Protein AF-A0A8C4Q8E8-F1 (afdb_monomer)

Structure (mmCIF, N/CA/C/O backbone):
data_AF-A0A8C4Q8E8-F1
#
_entry.id   AF-A0A8C4Q8E8-F1
#
loop_
_atom_site.group_PDB
_atom_site.id
_atom_site.type_symbol
_atom_site.label_atom_id
_atom_site.label_alt_id
_atom_site.label_comp_id
_atom_site.label_asym_id
_atom_site.label_entity_id
_atom_site.label_seq_id
_atom_site.pdbx_PDB_ins_code
_atom_site.Cartn_x
_atom_site.Cartn_y
_atom_site.Cartn_z
_atom_site.occupancy
_atom_site.B_iso_or_equiv
_atom_site.auth_seq_id
_atom_site.auth_comp_id
_atom_site.auth_asym_id
_atom_site.auth_atom_id
_atom_site.pdbx_PDB_model_num
ATOM 1 N N . MET A 1 1 ? 40.305 36.940 -28.924 1.00 42.75 1 MET A N 1
ATOM 2 C CA . MET A 1 1 ? 38.908 36.670 -29.300 1.00 42.75 1 MET A CA 1
ATOM 3 C C . MET A 1 1 ? 38.883 35.251 -29.856 1.00 42.75 1 MET A C 1
ATOM 5 O O . MET A 1 1 ? 39.493 35.044 -30.889 1.00 42.75 1 MET A O 1
ATOM 9 N N . ASP A 1 2 ? 38.397 34.207 -29.187 1.00 49.56 2 ASP A N 1
ATOM 10 C CA . ASP A 1 2 ? 37.546 34.158 -27.996 1.00 49.56 2 ASP A CA 1
ATOM 11 C C . ASP A 1 2 ? 37.651 32.786 -27.296 1.00 49.56 2 ASP A C 1
ATOM 13 O O . ASP A 1 2 ? 37.022 31.813 -27.705 1.00 49.56 2 ASP A O 1
ATOM 17 N N . GLU A 1 3 ? 38.363 32.732 -26.166 1.00 52.59 3 GLU A N 1
ATOM 18 C CA . GLU A 1 3 ? 38.284 31.634 -25.177 1.00 52.59 3 GLU A CA 1
ATOM 19 C C . GLU A 1 3 ? 36.846 31.476 -24.616 1.00 52.59 3 GLU A C 1
ATOM 21 O O . GLU A 1 3 ? 36.469 30.452 -24.047 1.00 52.59 3 GLU A O 1
ATOM 26 N N . ASN A 1 4 ? 36.003 32.498 -24.812 1.00 50.88 4 ASN A N 1
ATOM 27 C CA . ASN A 1 4 ? 34.584 32.491 -24.468 1.00 50.88 4 ASN A CA 1
ATOM 28 C C . ASN A 1 4 ? 33.728 31.635 -25.421 1.00 50.88 4 ASN A C 1
ATOM 30 O O . ASN A 1 4 ? 32.692 31.132 -24.991 1.00 50.88 4 ASN A O 1
ATOM 34 N N . THR A 1 5 ? 34.151 31.412 -26.671 1.00 53.72 5 THR A N 1
ATOM 35 C CA . THR A 1 5 ? 33.364 30.656 -27.667 1.00 53.72 5 THR A CA 1
ATOM 36 C C . THR A 1 5 ? 33.541 29.140 -27.506 1.00 53.72 5 THR A C 1
ATOM 38 O O . THR A 1 5 ? 32.582 28.390 -27.680 1.00 53.72 5 THR A O 1
ATOM 41 N N . GLU A 1 6 ? 34.717 28.675 -27.063 1.00 53.41 6 GLU A N 1
ATOM 42 C CA . GLU A 1 6 ? 34.939 27.269 -26.670 1.00 53.41 6 GLU A CA 1
ATOM 43 C C . GLU A 1 6 ? 34.183 26.898 -25.384 1.00 53.41 6 GLU A C 1
ATOM 45 O O . GLU A 1 6 ? 33.556 25.838 -25.316 1.00 53.41 6 GLU A O 1
ATOM 50 N N . LYS A 1 7 ? 34.157 27.793 -24.383 1.00 52.53 7 LYS A N 1
ATOM 51 C CA . LYS A 1 7 ? 33.376 27.585 -23.149 1.00 52.53 7 LYS A CA 1
ATOM 52 C C . LYS A 1 7 ? 31.865 27.549 -23.412 1.00 52.53 7 LYS A C 1
ATOM 54 O O . LYS A 1 7 ? 31.156 26.822 -22.717 1.00 52.53 7 LYS A O 1
ATOM 59 N N . ASP A 1 8 ? 31.370 28.285 -24.408 1.00 53.81 8 ASP A N 1
ATOM 60 C CA . ASP A 1 8 ? 29.963 28.245 -24.836 1.00 53.81 8 ASP A CA 1
ATOM 61 C C . ASP A 1 8 ? 29.620 26.934 -25.575 1.00 53.81 8 ASP A C 1
ATOM 63 O O . ASP A 1 8 ? 28.591 26.314 -25.299 1.00 53.81 8 ASP A O 1
ATOM 67 N N . GLY A 1 9 ? 30.523 26.435 -26.429 1.00 56.53 9 GLY A N 1
ATOM 68 C CA . GLY A 1 9 ? 30.387 25.136 -27.103 1.00 56.53 9 GLY A CA 1
ATOM 69 C C . GLY A 1 9 ? 30.434 23.931 -26.151 1.00 56.53 9 GLY A C 1
ATOM 70 O O . GLY A 1 9 ? 29.623 23.011 -26.268 1.00 56.53 9 GLY A O 1
ATOM 71 N N . GLN A 1 10 ? 31.318 23.952 -25.149 1.00 55.72 10 GLN A N 1
ATOM 72 C CA . GLN A 1 10 ? 31.429 22.885 -24.146 1.00 55.72 10 GLN A CA 1
ATOM 73 C C . GLN A 1 10 ? 30.253 22.884 -23.149 1.00 55.72 10 GLN A C 1
ATOM 75 O O . GLN A 1 10 ? 29.781 21.816 -22.751 1.00 55.72 10 GLN A O 1
ATOM 80 N N . LYS A 1 11 ? 29.716 24.064 -22.792 1.00 57.47 11 LYS A N 1
ATOM 81 C CA . LYS A 1 11 ? 28.469 24.184 -22.010 1.00 57.47 11 LYS A CA 1
ATOM 82 C C . LYS A 1 11 ? 27.260 23.641 -22.771 1.00 57.47 11 LYS A C 1
ATOM 84 O O . LYS A 1 11 ? 26.453 22.934 -22.171 1.00 57.47 11 LYS A O 1
ATOM 89 N N . LYS A 1 12 ? 27.165 23.909 -24.080 1.00 60.09 12 LYS A N 1
ATOM 90 C CA . LYS A 1 12 ? 26.127 23.340 -24.954 1.00 60.09 12 LYS A CA 1
ATOM 91 C C . LYS A 1 12 ? 26.208 21.813 -25.009 1.00 60.09 12 LYS A C 1
ATOM 93 O O . LYS A 1 12 ? 25.195 21.161 -24.801 1.00 60.09 12 LYS A O 1
ATOM 98 N N . GLY A 1 13 ? 27.404 21.237 -25.153 1.00 69.75 13 GLY A N 1
ATOM 99 C CA . GLY A 1 13 ? 27.588 19.778 -25.147 1.00 69.75 13 GLY A CA 1
ATOM 100 C C . GLY A 1 13 ? 27.181 19.092 -23.832 1.00 69.75 13 GLY A C 1
ATOM 101 O O . GLY A 1 13 ? 26.577 18.020 -23.851 1.00 69.75 13 GLY A O 1
ATOM 102 N N . CYS A 1 14 ? 27.455 19.719 -22.682 1.00 72.06 14 CYS A N 1
ATOM 103 C CA . CYS A 1 14 ? 27.073 19.183 -21.369 1.00 72.06 14 CYS A CA 1
ATOM 104 C C . CYS A 1 14 ? 25.560 19.306 -21.103 1.00 72.06 14 CYS A C 1
ATOM 106 O O . CYS A 1 14 ? 24.938 18.374 -20.591 1.00 72.06 14 CYS A O 1
ATOM 108 N N . ALA A 1 15 ? 24.949 20.426 -21.506 1.00 74.81 15 ALA A N 1
ATOM 109 C CA . ALA A 1 15 ? 23.506 20.634 -21.405 1.00 74.81 15 ALA A CA 1
ATOM 110 C C . ALA A 1 15 ? 22.717 19.677 -22.317 1.00 74.81 15 ALA A C 1
ATOM 112 O O . ALA A 1 15 ? 21.724 19.106 -21.877 1.00 74.81 15 ALA A O 1
ATOM 113 N N . GLU A 1 16 ? 23.192 19.430 -23.539 1.00 77.88 16 GLU A N 1
ATOM 114 C CA . GLU A 1 16 ? 22.590 18.474 -24.479 1.00 77.88 16 GLU A CA 1
ATOM 115 C C . GLU A 1 16 ? 22.627 17.039 -23.924 1.00 77.88 16 GLU A C 1
ATOM 117 O O . GLU A 1 16 ? 21.643 16.303 -23.996 1.00 77.88 16 GLU A O 1
ATOM 122 N N . CYS A 1 17 ? 23.747 16.655 -23.300 1.00 70.12 17 CYS A N 1
ATOM 123 C CA . CYS A 1 17 ? 23.899 15.364 -22.630 1.00 70.12 17 CYS A CA 1
ATOM 124 C C . CYS A 1 17 ? 22.945 15.238 -21.428 1.00 70.12 17 CYS A C 1
ATOM 126 O O . CYS A 1 17 ? 22.272 14.222 -21.268 1.00 70.12 17 CYS A O 1
ATOM 128 N N . CYS A 1 18 ? 22.814 16.301 -20.628 1.00 74.38 18 CYS A N 1
ATOM 129 C CA . CYS A 1 18 ? 21.888 16.354 -19.498 1.00 74.38 18 CYS A CA 1
ATOM 130 C C . CYS A 1 18 ? 20.421 16.246 -19.946 1.00 74.38 18 CYS A C 1
ATOM 132 O O . CYS A 1 18 ? 19.664 15.463 -19.379 1.00 74.38 18 CYS A O 1
ATOM 134 N N . ILE A 1 19 ? 20.026 16.959 -21.005 1.00 76.25 19 ILE A N 1
ATOM 135 C CA . ILE A 1 19 ? 18.667 16.908 -21.564 1.00 76.25 19 ILE A CA 1
ATOM 136 C C . ILE A 1 19 ? 18.373 15.529 -22.166 1.00 76.25 19 ILE A C 1
ATOM 138 O O . ILE A 1 19 ? 17.278 15.008 -21.966 1.00 76.25 19 ILE A O 1
ATOM 142 N N . ARG A 1 20 ? 19.347 14.887 -22.826 1.00 70.50 20 ARG A N 1
ATOM 143 C CA . ARG A 1 20 ? 19.214 13.497 -23.298 1.00 70.50 20 ARG A CA 1
ATOM 144 C C . ARG A 1 20 ? 19.064 12.501 -22.147 1.00 70.50 20 ARG A C 1
ATOM 146 O O . ARG A 1 20 ? 18.230 11.604 -22.237 1.00 70.50 20 ARG A O 1
ATOM 153 N N . CYS A 1 21 ? 19.808 12.680 -21.055 1.00 68.44 21 CYS A N 1
ATOM 154 C CA . CYS A 1 21 ? 19.682 11.856 -19.852 1.00 68.44 21 CYS A CA 1
ATOM 155 C C . CYS A 1 21 ? 18.340 12.070 -19.136 1.00 68.44 21 CYS A C 1
ATOM 157 O O . CYS A 1 21 ? 17.691 11.088 -18.785 1.00 68.44 21 CYS A O 1
ATOM 159 N N . LEU A 1 22 ? 17.884 13.319 -18.968 1.00 71.62 22 LEU A N 1
ATOM 160 C CA . LEU A 1 22 ? 16.566 13.625 -18.394 1.00 71.62 22 LEU A CA 1
ATOM 161 C C . LEU A 1 22 ? 15.432 13.087 -19.272 1.00 71.62 22 LEU A C 1
ATOM 163 O O . LEU A 1 22 ? 14.501 12.473 -18.763 1.00 71.62 22 LEU A O 1
ATOM 167 N N . SER A 1 23 ? 15.535 13.243 -20.593 1.00 68.12 23 SER A N 1
ATOM 168 C CA . SER A 1 23 ? 14.550 12.708 -21.538 1.00 68.12 23 SER A CA 1
ATOM 169 C C . SER A 1 23 ? 14.535 11.175 -21.587 1.00 68.12 23 SER A C 1
ATOM 171 O O . SER A 1 23 ? 13.585 10.599 -22.114 1.00 68.12 23 SER A O 1
ATOM 173 N N . GLY A 1 24 ? 15.570 10.513 -21.058 1.00 68.25 24 GLY A N 1
ATOM 174 C CA . GLY A 1 24 ? 15.655 9.061 -20.937 1.00 68.25 24 GLY A CA 1
ATOM 175 C C . GLY A 1 24 ? 15.013 8.489 -19.673 1.00 68.25 24 GLY A C 1
ATOM 176 O O . GLY A 1 24 ? 14.808 7.276 -19.608 1.00 68.25 24 GLY A O 1
ATOM 177 N N . VAL A 1 25 ? 14.670 9.323 -18.685 1.00 76.69 25 VAL A N 1
ATOM 178 C CA . VAL A 1 25 ? 14.043 8.866 -17.437 1.00 76.69 25 VAL A CA 1
ATOM 179 C C . VAL A 1 25 ? 12.586 8.453 -17.702 1.00 76.69 25 VAL A C 1
ATOM 181 O O . VAL A 1 25 ? 11.807 9.252 -18.227 1.00 76.69 25 VAL A O 1
ATOM 184 N N . PRO A 1 26 ? 12.157 7.239 -17.306 1.00 83.00 26 PRO A N 1
ATOM 185 C CA . PRO A 1 26 ? 10.772 6.799 -17.409 1.00 83.00 26 PRO A CA 1
ATOM 186 C C . PRO A 1 26 ? 9.939 7.464 -16.303 1.00 83.00 26 PRO A C 1
ATOM 188 O O . PRO A 1 26 ? 9.614 6.849 -15.286 1.00 83.00 26 PRO A O 1
ATOM 191 N N . TYR A 1 27 ? 9.584 8.740 -16.487 1.00 83.50 27 TYR A N 1
ATOM 192 C CA . TYR A 1 27 ? 8.814 9.517 -15.505 1.00 83.50 27 TYR A CA 1
ATOM 193 C C . TYR A 1 27 ? 7.508 8.826 -15.082 1.00 83.50 27 TYR A C 1
ATOM 195 O O . TYR A 1 27 ? 7.113 8.921 -13.922 1.00 83.50 27 TYR A O 1
ATOM 203 N N . ALA A 1 28 ? 6.876 8.076 -15.992 1.00 86.62 28 ALA A N 1
ATOM 204 C CA . ALA A 1 28 ? 5.699 7.267 -15.689 1.00 86.62 28 ALA A CA 1
ATOM 205 C C . ALA A 1 28 ? 6.000 6.152 -14.669 1.00 86.62 28 ALA A C 1
ATOM 207 O O . ALA A 1 28 ? 5.300 6.043 -13.665 1.00 86.62 28 ALA A O 1
ATOM 208 N N . SER A 1 29 ? 7.062 5.366 -14.879 1.00 86.69 29 SER A N 1
ATOM 209 C CA . SER A 1 29 ? 7.475 4.303 -13.949 1.00 86.69 29 SER A CA 1
ATOM 210 C C . SER A 1 29 ? 7.959 4.869 -12.614 1.00 86.69 29 SER A C 1
ATOM 212 O O . SER A 1 29 ? 7.710 4.274 -11.567 1.00 86.69 29 SER A O 1
ATOM 214 N N . LEU A 1 30 ? 8.600 6.042 -12.630 1.00 87.44 30 LEU A N 1
ATOM 215 C CA . LEU A 1 30 ? 8.997 6.760 -11.418 1.00 87.44 30 LEU A CA 1
ATOM 216 C C . LEU A 1 30 ? 7.773 7.143 -10.581 1.00 87.44 30 LEU A C 1
ATOM 218 O O . LEU A 1 30 ? 7.699 6.802 -9.402 1.00 87.44 30 LEU A O 1
ATOM 222 N N . LEU A 1 31 ? 6.794 7.814 -11.196 1.00 91.25 31 LEU A N 1
ATOM 223 C CA . LEU A 1 31 ? 5.569 8.226 -10.514 1.00 91.25 31 LEU A CA 1
ATOM 224 C C . LEU A 1 31 ? 4.773 7.015 -10.013 1.00 91.25 31 LEU A C 1
ATOM 226 O O . LEU A 1 31 ? 4.299 7.028 -8.881 1.00 91.25 31 LEU A O 1
ATOM 230 N N . ALA A 1 32 ? 4.677 5.952 -10.816 1.00 90.12 32 ALA A N 1
ATOM 231 C CA . ALA A 1 32 ? 4.031 4.708 -10.411 1.00 90.12 32 ALA A CA 1
ATOM 232 C C . ALA A 1 32 ? 4.698 4.090 -9.170 1.00 90.12 32 ALA A C 1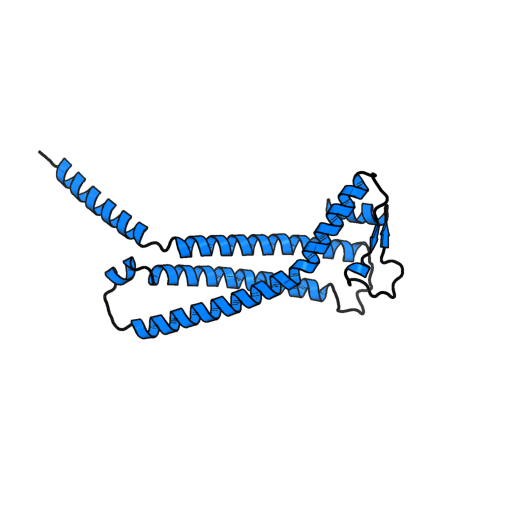
ATOM 234 O O . ALA A 1 32 ? 4.004 3.669 -8.249 1.00 90.12 32 ALA A O 1
ATOM 235 N N . THR A 1 33 ? 6.033 4.096 -9.106 1.00 91.31 33 THR A N 1
ATOM 236 C CA . THR A 1 33 ? 6.787 3.580 -7.951 1.00 91.31 33 THR A CA 1
ATOM 237 C C . THR A 1 33 ? 6.546 4.425 -6.697 1.00 91.31 33 THR A C 1
ATOM 239 O O . THR A 1 33 ? 6.340 3.878 -5.616 1.00 91.31 33 THR A O 1
ATOM 242 N N . LEU A 1 34 ? 6.501 5.756 -6.832 1.00 93.00 34 LEU A N 1
ATOM 243 C CA . LEU A 1 34 ? 6.176 6.652 -5.716 1.00 93.00 34 LEU A CA 1
ATOM 244 C C . LEU A 1 34 ? 4.757 6.423 -5.187 1.00 93.00 34 LEU A C 1
ATOM 246 O O . LEU A 1 34 ? 4.563 6.334 -3.977 1.00 93.00 34 LEU A O 1
ATOM 250 N N . LEU A 1 35 ? 3.775 6.301 -6.083 1.00 91.31 35 LEU A N 1
ATOM 251 C CA . LEU A 1 35 ? 2.389 6.011 -5.711 1.00 91.31 35 LEU A CA 1
ATOM 252 C C . LEU A 1 35 ? 2.262 4.641 -5.035 1.00 91.31 35 LEU A C 1
ATOM 254 O O . LEU A 1 35 ? 1.534 4.513 -4.052 1.00 91.31 35 LEU A O 1
ATOM 258 N N . LEU A 1 36 ? 3.007 3.640 -5.515 1.00 91.06 36 LEU A N 1
ATOM 259 C CA . LEU A 1 36 ? 3.069 2.312 -4.909 1.00 91.06 36 LEU A CA 1
ATOM 260 C C . LEU A 1 36 ? 3.610 2.390 -3.475 1.00 91.06 36 LEU A C 1
ATOM 262 O O . LEU A 1 36 ? 2.975 1.870 -2.561 1.00 91.06 36 LEU A O 1
ATOM 266 N N . TYR A 1 37 ? 4.724 3.089 -3.243 1.00 91.69 37 TYR A N 1
ATOM 267 C CA . TYR A 1 37 ? 5.286 3.234 -1.894 1.00 91.69 37 TYR A CA 1
ATOM 268 C C . TYR A 1 37 ? 4.391 4.048 -0.964 1.00 91.69 37 TYR A C 1
ATOM 270 O O . TYR A 1 37 ? 4.220 3.665 0.191 1.00 91.69 37 TYR A O 1
ATOM 278 N N . ALA A 1 38 ? 3.781 5.128 -1.456 1.00 93.12 38 ALA A N 1
ATOM 279 C CA . ALA A 1 38 ? 2.831 5.914 -0.676 1.00 93.12 38 ALA A CA 1
ATOM 280 C C . ALA A 1 38 ? 1.619 5.069 -0.254 1.00 93.12 38 ALA A C 1
ATOM 282 O O . ALA A 1 38 ? 1.231 5.088 0.912 1.00 93.12 38 ALA A O 1
ATOM 283 N N . GLY A 1 39 ? 1.057 4.279 -1.175 1.00 88.81 39 GLY A N 1
ATOM 284 C CA . GLY A 1 39 ? -0.063 3.385 -0.888 1.00 88.81 39 GLY A CA 1
ATOM 285 C C . GLY A 1 39 ? 0.286 2.303 0.135 1.00 88.81 39 GLY A C 1
ATOM 286 O O . GLY A 1 39 ? -0.463 2.098 1.088 1.00 88.81 39 GLY A O 1
ATOM 287 N N . VAL A 1 40 ? 1.442 1.648 -0.016 1.00 90.06 40 VAL A N 1
ATOM 288 C CA . VAL A 1 40 ? 1.916 0.632 0.938 1.00 90.06 40 VAL A CA 1
ATOM 289 C C . VAL A 1 40 ? 2.162 1.244 2.318 1.00 90.06 40 VAL A C 1
ATOM 291 O O . VAL A 1 40 ? 1.735 0.671 3.315 1.00 90.06 40 VAL A O 1
ATOM 294 N N . ALA A 1 41 ? 2.787 2.423 2.394 1.00 89.94 41 ALA A N 1
ATOM 295 C CA . ALA A 1 41 ? 3.037 3.112 3.660 1.00 89.94 41 ALA A CA 1
ATOM 296 C C . ALA A 1 41 ? 1.735 3.499 4.377 1.00 89.94 41 ALA A C 1
ATOM 298 O O . ALA A 1 41 ? 1.603 3.255 5.576 1.00 89.94 41 ALA A O 1
ATOM 299 N N . LEU A 1 42 ? 0.755 4.044 3.645 1.00 87.31 42 LEU A N 1
ATOM 300 C CA . LEU A 1 42 ? -0.568 4.360 4.189 1.00 87.31 42 LEU A CA 1
ATOM 301 C C . LEU A 1 42 ? -1.278 3.108 4.704 1.00 87.31 42 LEU A C 1
ATOM 303 O O . LEU A 1 42 ? -1.876 3.143 5.776 1.00 87.31 42 LEU A O 1
ATOM 307 N N . PHE A 1 43 ? -1.190 2.000 3.969 1.00 83.94 43 PHE A N 1
ATOM 308 C CA . PHE A 1 43 ? -1.824 0.749 4.362 1.00 83.94 43 PHE A CA 1
ATOM 309 C C . PHE A 1 43 ? -1.160 0.112 5.587 1.00 83.94 43 PHE A C 1
ATOM 311 O O . PHE A 1 43 ? -1.853 -0.312 6.507 1.00 83.94 43 PHE A O 1
ATOM 318 N N . CYS A 1 44 ? 0.173 0.092 5.647 1.00 86.56 44 CYS A N 1
ATOM 319 C CA . CYS A 1 44 ? 0.898 -0.380 6.824 1.00 86.56 44 CYS A CA 1
ATOM 320 C C . CYS A 1 44 ? 0.639 0.497 8.052 1.00 86.56 44 CYS A C 1
ATOM 322 O O . CYS A 1 44 ? 0.470 -0.046 9.138 1.00 86.56 44 CYS A O 1
ATOM 324 N N . GLY A 1 45 ? 0.581 1.823 7.885 1.00 82.88 45 GLY A N 1
ATOM 325 C CA . GLY A 1 45 ? 0.256 2.753 8.967 1.00 82.88 45 GLY A CA 1
ATOM 326 C C . GLY A 1 45 ? -1.173 2.560 9.467 1.00 82.88 45 GLY A C 1
ATOM 327 O O . GLY A 1 45 ? -1.379 2.204 10.621 1.00 82.88 45 GLY A O 1
ATOM 328 N N . GLY A 1 46 ? -2.166 2.696 8.583 1.00 78.44 46 GLY A N 1
ATOM 329 C CA . GLY A 1 46 ? -3.577 2.540 8.949 1.00 78.44 46 GLY A CA 1
ATOM 330 C C . GLY A 1 46 ? -3.923 1.138 9.461 1.00 78.44 46 GLY A C 1
ATOM 331 O O . GLY A 1 46 ? -4.721 0.998 10.384 1.00 78.44 46 GLY A O 1
ATOM 332 N N . GLY A 1 47 ? -3.287 0.102 8.906 1.00 74.81 47 GLY A N 1
ATOM 333 C CA . GLY A 1 47 ? -3.420 -1.272 9.377 1.00 74.81 47 GLY A CA 1
ATOM 334 C C . GLY A 1 47 ? -2.815 -1.485 10.764 1.00 74.81 47 GLY A C 1
ATOM 335 O O . GLY A 1 47 ? -3.432 -2.158 11.581 1.00 74.81 47 GLY A O 1
ATOM 336 N N . HIS A 1 48 ? -1.649 -0.898 11.058 1.00 76.38 48 HIS A N 1
ATOM 337 C CA . HIS A 1 48 ? -1.014 -1.015 12.373 1.00 76.38 48 HIS A CA 1
ATOM 338 C C . HIS A 1 48 ? -1.853 -0.363 13.473 1.00 76.38 48 HIS A C 1
ATOM 340 O O . HIS A 1 48 ? -2.092 -0.996 14.499 1.00 76.38 48 HIS A O 1
ATOM 346 N N . GLU A 1 49 ? -2.362 0.847 13.231 1.00 75.38 49 GLU A N 1
ATOM 347 C CA . GLU A 1 49 ? -3.195 1.568 14.201 1.00 75.38 49 GLU A CA 1
ATOM 348 C C . GLU A 1 49 ? -4.506 0.823 14.486 1.00 75.38 49 GLU A C 1
ATOM 350 O O . GLU A 1 49 ? -4.855 0.579 15.643 1.00 75.38 49 GLU A O 1
ATOM 355 N N . ALA A 1 50 ? -5.210 0.381 13.435 1.00 68.94 50 ALA A N 1
ATOM 356 C CA . ALA A 1 50 ? -6.469 -0.352 13.581 1.00 68.94 50 ALA A CA 1
ATOM 357 C C . ALA A 1 50 ? -6.293 -1.660 14.373 1.00 68.94 50 ALA A C 1
ATOM 359 O O . ALA A 1 50 ? -7.167 -2.060 15.148 1.00 68.94 50 ALA A O 1
ATOM 360 N N . LEU A 1 51 ? -5.150 -2.321 14.189 1.00 65.94 51 LEU A N 1
ATOM 361 C CA . LEU A 1 51 ? -4.846 -3.586 14.835 1.00 65.94 51 LEU A CA 1
ATOM 362 C C . LEU A 1 51 ? -4.384 -3.410 16.284 1.00 65.94 51 LEU A C 1
ATOM 364 O O . LEU A 1 51 ? -4.879 -4.104 17.168 1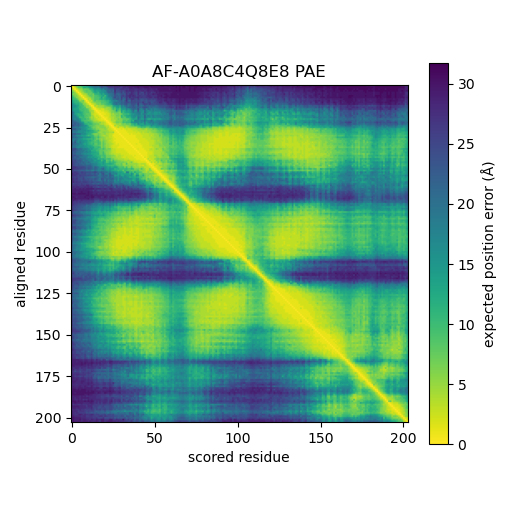.00 65.94 51 LEU A O 1
ATOM 368 N N . SER A 1 52 ? -3.486 -2.454 16.527 1.00 66.75 52 SER A N 1
ATOM 369 C CA . SER A 1 52 ? -2.974 -2.116 17.859 1.00 66.75 52 SER A CA 1
ATOM 370 C C . SER A 1 52 ? -4.109 -1.691 18.798 1.00 66.75 52 SER A C 1
ATOM 372 O O . SER A 1 52 ? -4.225 -2.193 19.916 1.00 66.75 52 SER A O 1
ATOM 374 N N . SER A 1 53 ? -5.033 -0.864 18.296 1.00 60.25 53 SER A N 1
ATOM 375 C CA . SER A 1 53 ? -6.224 -0.440 19.040 1.00 60.25 53 SER A CA 1
ATOM 376 C C . SER A 1 53 ? -7.162 -1.612 19.370 1.00 60.25 53 SER A C 1
ATOM 378 O O . SER A 1 53 ? -7.648 -1.728 20.496 1.00 60.25 53 SER A O 1
ATOM 380 N N . SER A 1 54 ? -7.355 -2.546 18.431 1.00 62.59 54 SER A N 1
ATOM 381 C CA . SER A 1 54 ? -8.189 -3.738 18.657 1.00 62.59 54 SER A CA 1
ATOM 382 C C . SER A 1 54 ? -7.593 -4.687 19.709 1.00 62.59 54 SER A C 1
ATOM 384 O O . SER A 1 54 ? -8.334 -5.309 20.472 1.00 62.59 54 SER A O 1
ATOM 386 N N . LEU A 1 55 ? -6.261 -4.790 19.769 1.00 62.97 55 LEU A N 1
ATOM 387 C CA . LEU A 1 55 ? -5.535 -5.622 20.734 1.00 62.97 55 LEU A CA 1
ATOM 388 C C . LEU A 1 55 ? -5.627 -5.065 22.165 1.00 62.97 55 LEU A C 1
ATOM 390 O O . LEU A 1 55 ? -5.867 -5.828 23.100 1.00 62.97 55 LEU A O 1
ATOM 394 N N . ALA A 1 56 ? -5.510 -3.744 22.336 1.00 59.59 56 ALA A N 1
ATOM 395 C CA . ALA A 1 56 ? -5.559 -3.088 23.647 1.00 59.59 56 ALA A CA 1
ATOM 396 C C . ALA A 1 56 ? -6.930 -3.218 24.342 1.00 59.59 56 ALA A C 1
ATOM 398 O O . ALA A 1 56 ? -7.006 -3.448 25.553 1.00 59.59 56 ALA A O 1
ATOM 399 N N . VAL A 1 57 ? -8.026 -3.129 23.582 1.00 57.97 57 VAL A N 1
ATOM 400 C CA . VAL A 1 57 ? -9.390 -3.291 24.118 1.00 57.97 57 VAL A CA 1
ATOM 401 C C . VAL A 1 57 ? -9.662 -4.744 24.523 1.00 57.97 57 VAL A C 1
ATOM 403 O O . VAL A 1 57 ? -10.338 -4.996 25.524 1.00 57.97 57 VAL A O 1
ATOM 406 N N . LEU A 1 58 ? -9.122 -5.710 23.773 1.00 57.50 58 LEU A N 1
ATOM 407 C CA . LEU A 1 58 ? -9.335 -7.130 24.049 1.00 57.50 58 LEU A CA 1
ATOM 408 C C . LEU A 1 58 ? -8.581 -7.594 25.305 1.00 57.50 58 LEU A C 1
ATOM 410 O O . LEU A 1 58 ? -9.141 -8.361 26.082 1.00 57.50 58 LEU A O 1
ATOM 414 N N . ASP A 1 59 ? -7.362 -7.097 25.535 1.00 57.22 59 ASP A N 1
ATOM 415 C CA . ASP A 1 59 ? -6.539 -7.459 26.699 1.00 57.22 59 ASP A CA 1
ATOM 416 C C . ASP A 1 59 ? -7.082 -6.869 28.017 1.00 57.22 59 ASP A C 1
ATOM 418 O O . ASP A 1 59 ? -7.128 -7.537 29.051 1.00 57.22 59 ASP A O 1
ATOM 422 N N . THR A 1 60 ? -7.572 -5.625 27.980 1.00 56.03 60 THR A N 1
ATOM 423 C CA . THR A 1 60 ? -7.931 -4.872 29.197 1.00 56.03 60 THR A CA 1
ATOM 424 C C . THR A 1 60 ? -9.371 -5.076 29.677 1.00 56.03 60 THR A C 1
ATOM 426 O O . THR A 1 60 ? -9.630 -5.001 30.880 1.00 56.03 60 THR A O 1
ATOM 429 N N . LYS A 1 61 ? -10.333 -5.331 28.778 1.00 51.34 61 LYS A N 1
ATOM 430 C CA . LYS A 1 61 ? -11.773 -5.404 29.129 1.00 51.34 61 LYS A CA 1
ATOM 431 C C . LYS A 1 61 ? -12.339 -6.803 29.219 1.00 51.34 61 LYS A C 1
ATOM 433 O O . LYS A 1 61 ? -13.368 -7.033 29.856 1.00 51.34 61 LYS A O 1
ATOM 438 N N . PHE A 1 62 ? -11.658 -7.737 28.593 1.00 55.16 62 PHE A N 1
ATOM 439 C CA . PHE A 1 62 ? -12.100 -9.094 28.438 1.00 55.16 62 PHE A CA 1
ATOM 440 C C . PHE A 1 62 ? -10.960 -9.951 28.972 1.00 55.16 62 PHE A C 1
ATOM 442 O O . PHE A 1 62 ? -10.098 -10.364 28.213 1.00 55.16 62 PHE A O 1
ATOM 449 N N . SER A 1 63 ? -10.944 -10.234 30.285 1.00 44.41 63 SER A N 1
ATOM 450 C CA . SER A 1 63 ? -10.139 -11.321 30.876 1.00 44.41 63 SER A CA 1
ATOM 451 C C . SER A 1 63 ? -10.590 -12.680 30.321 1.00 44.41 63 SER A C 1
ATOM 453 O O . SER A 1 63 ? -11.002 -13.573 31.063 1.00 44.41 63 SER A O 1
ATOM 455 N N . PHE A 1 64 ? -10.592 -12.829 28.998 1.00 47.59 64 PHE A N 1
ATOM 456 C CA . PHE A 1 64 ? -10.816 -14.082 28.327 1.00 47.59 64 PHE A CA 1
ATOM 457 C C . PHE A 1 64 ? -9.689 -14.990 28.788 1.00 47.59 64 PHE A C 1
ATOM 459 O O . PHE A 1 64 ? -8.513 -14.625 28.679 1.00 47.59 64 PHE A O 1
ATOM 466 N N . PRO A 1 65 ? -10.015 -16.153 29.365 1.00 42.84 65 PRO A N 1
ATOM 467 C CA . PRO A 1 65 ? -8.986 -17.098 29.705 1.00 42.84 65 PRO A CA 1
ATOM 468 C C . PRO A 1 65 ? -8.235 -17.399 28.412 1.00 42.84 65 PRO A C 1
ATOM 470 O O . PRO A 1 65 ? -8.816 -17.832 27.423 1.00 42.84 65 PRO A O 1
ATOM 473 N N . TYR A 1 66 ? -6.923 -17.205 28.463 1.00 46.03 66 TYR A N 1
ATOM 474 C CA . TYR A 1 66 ? -5.900 -17.598 27.489 1.00 46.03 66 TYR A CA 1
ATOM 475 C C . TYR A 1 66 ? -6.002 -19.073 27.006 1.00 46.03 66 TYR A C 1
ATOM 477 O O . TYR A 1 66 ? -5.193 -19.564 26.224 1.00 46.03 66 TYR A O 1
ATOM 485 N N . LYS A 1 67 ? -7.002 -19.823 27.475 1.00 43.38 67 LYS A N 1
ATOM 486 C CA . LYS A 1 67 ? -7.315 -21.192 27.104 1.00 43.38 67 LYS A CA 1
ATOM 487 C C . LYS A 1 67 ? -8.703 -21.231 26.472 1.00 43.38 67 LYS A C 1
ATOM 489 O O . LYS A 1 67 ? -9.681 -20.966 27.155 1.00 43.38 67 LYS A O 1
ATOM 494 N N . SER A 1 68 ? -8.712 -21.674 25.215 1.00 43.12 68 SER A N 1
ATOM 495 C CA . SER A 1 68 ? -9.847 -22.152 24.416 1.00 43.12 68 SER A CA 1
ATOM 496 C C . SER A 1 68 ? -10.687 -21.132 23.644 1.00 43.12 68 SER A C 1
ATOM 498 O O . SER A 1 68 ? -11.904 -21.195 23.724 1.00 43.12 68 SER A O 1
ATOM 500 N N . ASP A 1 69 ? -10.060 -20.289 22.820 1.00 44.53 69 ASP A N 1
ATOM 501 C CA . ASP A 1 69 ? -10.531 -20.117 21.435 1.00 44.53 69 ASP A CA 1
ATOM 502 C C . ASP A 1 69 ? -9.478 -19.409 20.563 1.00 44.53 69 ASP A C 1
ATOM 504 O O . ASP A 1 69 ? -8.995 -18.325 20.869 1.00 44.53 69 ASP A O 1
ATOM 508 N N . ILE A 1 70 ? -9.084 -20.066 19.472 1.00 55.44 70 ILE A N 1
ATOM 509 C CA . ILE A 1 70 ? -7.978 -19.703 18.561 1.00 55.44 70 ILE A CA 1
ATOM 510 C C . ILE A 1 70 ? -8.353 -18.551 17.594 1.00 55.44 70 ILE A C 1
ATOM 512 O O . ILE A 1 70 ? -7.669 -18.277 16.614 1.00 55.44 70 ILE A O 1
ATOM 516 N N . THR A 1 71 ? -9.463 -17.851 17.797 1.00 58.72 71 THR A N 1
ATOM 517 C CA . THR A 1 71 ? -10.231 -17.385 16.631 1.00 58.72 71 THR A CA 1
ATOM 518 C C . THR A 1 71 ? -10.140 -15.901 16.277 1.00 58.72 71 THR A C 1
ATOM 520 O O . THR A 1 71 ? -10.554 -15.559 15.174 1.00 58.72 71 THR A O 1
ATOM 523 N N . LEU A 1 72 ? -9.541 -15.024 17.097 1.00 59.03 72 LEU A N 1
ATOM 524 C CA . LEU A 1 72 ? -9.429 -13.589 16.753 1.00 59.03 72 LEU A CA 1
ATOM 525 C C . LEU A 1 72 ? -8.005 -13.029 16.892 1.00 59.03 72 LEU A C 1
ATOM 527 O O . LEU A 1 72 ? -7.451 -12.541 15.911 1.00 59.03 72 LEU A O 1
ATOM 531 N N . PHE A 1 73 ? -7.370 -13.163 18.060 1.00 59.03 73 PHE A N 1
ATOM 532 C CA . PHE A 1 73 ? -6.025 -12.612 18.306 1.00 59.03 73 PHE A CA 1
ATOM 533 C C . PHE A 1 73 ? -4.967 -13.217 17.367 1.00 59.03 73 PHE A C 1
ATOM 535 O O . PHE A 1 73 ? -4.191 -12.503 16.742 1.00 59.03 73 PHE A O 1
ATOM 542 N N . THR A 1 74 ? -5.002 -14.540 17.170 1.00 65.88 74 THR A N 1
ATOM 543 C CA . THR A 1 74 ? -4.116 -15.242 16.227 1.00 65.88 74 THR A CA 1
ATOM 544 C C . THR A 1 74 ? -4.359 -14.820 14.779 1.00 65.88 74 THR A C 1
ATOM 546 O O . THR A 1 74 ? -3.418 -14.708 14.001 1.00 65.88 74 THR A O 1
ATOM 549 N N . VAL A 1 75 ? -5.614 -14.564 14.407 1.00 67.19 75 VAL A N 1
ATOM 550 C CA . VAL A 1 75 ? -5.979 -14.114 13.057 1.00 67.19 75 VAL A CA 1
ATOM 551 C C . VAL A 1 75 ? -5.419 -12.712 12.805 1.00 67.19 75 VAL A C 1
ATOM 553 O O . VAL 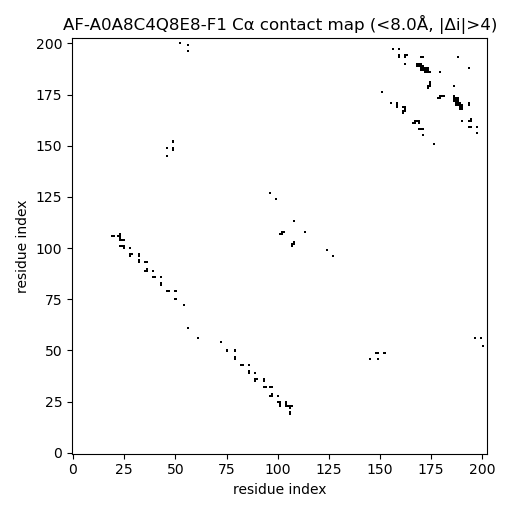A 1 75 ? -4.812 -12.468 11.767 1.00 67.19 75 VAL A O 1
ATOM 556 N N . VAL A 1 76 ? -5.556 -11.827 13.791 1.00 69.56 76 VAL A N 1
ATOM 557 C CA . VAL A 1 76 ? -5.013 -10.466 13.815 1.00 69.56 76 VAL A CA 1
ATOM 558 C C . VAL A 1 76 ?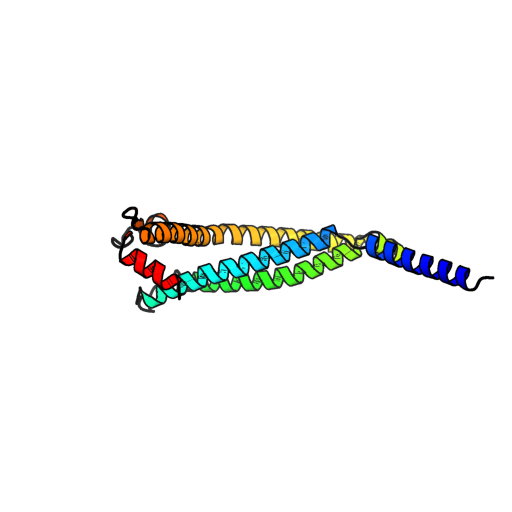 -3.484 -10.450 13.648 1.00 69.56 76 VAL A C 1
ATOM 560 O O . VAL A 1 76 ? -2.989 -9.797 12.729 1.00 69.56 76 VAL A O 1
ATOM 563 N N . ASP A 1 77 ? -2.744 -11.226 14.443 1.00 71.50 77 ASP A N 1
ATOM 564 C CA . ASP A 1 77 ? -1.279 -11.352 14.332 1.00 71.50 77 ASP A CA 1
ATOM 565 C C . ASP A 1 77 ? -0.836 -11.884 12.956 1.00 71.50 77 ASP A C 1
ATOM 567 O O . ASP A 1 77 ? 0.105 -11.378 12.335 1.00 71.50 77 ASP A O 1
ATOM 571 N N . ILE A 1 78 ? -1.549 -12.888 12.430 1.00 77.94 78 ILE A N 1
ATOM 572 C CA . ILE A 1 78 ? -1.278 -13.453 11.100 1.00 77.94 78 ILE A CA 1
ATOM 573 C C . ILE A 1 78 ? -1.459 -12.387 10.015 1.00 77.94 78 ILE A C 1
ATOM 575 O O . ILE A 1 78 ? -0.613 -12.272 9.124 1.00 77.94 78 ILE A O 1
ATOM 579 N N . PHE A 1 79 ? -2.523 -11.583 10.087 1.00 75.38 79 PHE A N 1
ATOM 580 C CA . PHE A 1 79 ? -2.735 -10.490 9.141 1.00 75.38 79 PHE A CA 1
ATOM 581 C C . PHE A 1 79 ? -1.607 -9.458 9.211 1.00 75.38 79 PHE A C 1
ATOM 583 O O . PHE A 1 79 ? -1.103 -9.057 8.163 1.00 75.38 79 PHE A O 1
ATOM 590 N N . GLN A 1 80 ? -1.144 -9.083 10.405 1.00 77.31 80 GLN A N 1
ATOM 591 C CA . GLN A 1 80 ? -0.034 -8.139 10.557 1.00 77.31 80 GLN A CA 1
ATOM 592 C C . GLN A 1 80 ? 1.253 -8.641 9.894 1.00 77.31 80 GLN A C 1
ATOM 594 O O . GLN A 1 80 ? 1.903 -7.911 9.141 1.00 77.31 80 GLN A O 1
ATOM 599 N N . TYR A 1 81 ? 1.594 -9.911 10.125 1.00 84.19 81 TYR A N 1
ATOM 600 C CA . TYR A 1 81 ? 2.776 -10.536 9.540 1.00 84.19 81 TYR A CA 1
ATOM 601 C C . TYR A 1 81 ? 2.707 -10.576 8.007 1.00 84.19 81 TYR A C 1
ATOM 603 O O . TYR A 1 81 ? 3.685 -10.260 7.325 1.00 84.19 81 TYR A O 1
ATOM 611 N N . ILE A 1 82 ? 1.533 -10.902 7.454 1.00 83.94 82 ILE A N 1
ATOM 612 C CA . ILE A 1 82 ? 1.290 -10.902 6.006 1.00 83.94 82 ILE A CA 1
ATOM 613 C C . ILE A 1 82 ? 1.460 -9.490 5.429 1.00 83.94 82 ILE A C 1
ATOM 615 O O . ILE A 1 82 ? 2.144 -9.328 4.419 1.00 83.94 82 ILE A O 1
ATOM 619 N N . ILE A 1 83 ? 0.896 -8.463 6.073 1.00 84.50 83 ILE A N 1
ATOM 620 C CA . ILE A 1 83 ? 0.972 -7.071 5.602 1.00 84.50 83 ILE A CA 1
ATOM 621 C C . ILE A 1 83 ? 2.426 -6.586 5.550 1.00 84.50 83 ILE A C 1
ATOM 623 O O . ILE A 1 83 ? 2.844 -6.040 4.528 1.00 84.50 83 ILE A O 1
ATOM 627 N N . TYR A 1 84 ? 3.221 -6.826 6.596 1.00 87.00 84 TYR A N 1
ATOM 628 C CA . TYR A 1 84 ? 4.636 -6.437 6.601 1.00 87.00 84 TYR A CA 1
ATOM 629 C C . TYR A 1 84 ? 5.476 -7.228 5.595 1.00 87.00 84 TYR A C 1
ATOM 631 O O . TYR A 1 84 ? 6.326 -6.650 4.913 1.00 87.00 84 TYR A O 1
ATOM 639 N N . GLY A 1 85 ? 5.217 -8.532 5.456 1.00 88.00 85 GLY A N 1
ATOM 640 C CA . GLY A 1 85 ? 5.885 -9.372 4.463 1.00 88.00 85 GLY A CA 1
ATOM 641 C C . GLY A 1 85 ? 5.622 -8.896 3.032 1.00 88.00 85 GLY A C 1
ATOM 642 O O . GLY A 1 85 ? 6.558 -8.748 2.241 1.00 88.00 85 GLY A O 1
ATOM 643 N N . LEU A 1 86 ? 4.364 -8.581 2.705 1.00 85.19 86 LEU A N 1
ATOM 644 C CA . LEU A 1 86 ? 4.015 -8.010 1.406 1.00 85.19 86 LEU A CA 1
ATOM 645 C C . LEU A 1 86 ? 4.593 -6.610 1.220 1.00 85.19 86 LEU A C 1
ATOM 647 O O . LEU A 1 86 ? 5.098 -6.332 0.139 1.00 85.19 86 LEU A O 1
ATOM 651 N N . ALA A 1 87 ? 4.582 -5.746 2.236 1.00 89.19 87 ALA A N 1
ATOM 652 C CA . ALA A 1 87 ? 5.159 -4.406 2.131 1.00 89.19 87 ALA A CA 1
ATOM 653 C C . ALA A 1 87 ? 6.642 -4.446 1.726 1.00 89.19 87 ALA A C 1
ATOM 655 O O . ALA A 1 87 ? 7.058 -3.732 0.811 1.00 89.19 87 ALA A O 1
ATOM 656 N N . ALA A 1 88 ? 7.422 -5.343 2.337 1.00 90.44 88 ALA A N 1
ATOM 657 C CA . ALA A 1 88 ? 8.814 -5.570 1.960 1.00 90.44 88 ALA A CA 1
ATOM 658 C C . ALA A 1 88 ? 8.947 -6.106 0.521 1.00 90.44 88 ALA A C 1
ATOM 660 O O . ALA A 1 88 ? 9.800 -5.641 -0.240 1.00 90.44 88 ALA A O 1
ATOM 661 N N . ALA A 1 89 ? 8.082 -7.042 0.115 1.00 89.00 89 ALA A N 1
ATOM 662 C CA . ALA A 1 89 ? 8.066 -7.573 -1.248 1.00 89.00 89 ALA A CA 1
ATOM 663 C C . ALA A 1 89 ? 7.717 -6.496 -2.293 1.00 89.00 89 ALA A C 1
ATOM 665 O O . ALA A 1 89 ? 8.386 -6.405 -3.320 1.00 89.00 89 ALA A O 1
ATOM 666 N N . PHE A 1 90 ? 6.725 -5.645 -2.019 1.00 89.81 90 PHE A N 1
ATOM 667 C CA . PHE A 1 90 ? 6.331 -4.513 -2.860 1.00 89.81 90 PHE A CA 1
ATOM 668 C C . PHE A 1 90 ? 7.441 -3.477 -2.998 1.00 89.81 90 PHE A C 1
ATOM 670 O O . PHE A 1 90 ? 7.640 -2.943 -4.087 1.00 89.81 90 PHE A O 1
ATOM 677 N N . PHE A 1 91 ? 8.186 -3.216 -1.923 1.00 90.25 91 PHE A N 1
ATOM 678 C CA . PHE A 1 91 ? 9.327 -2.311 -1.968 1.00 90.25 91 PHE A CA 1
ATOM 679 C C . PHE A 1 91 ? 10.417 -2.830 -2.914 1.00 90.25 91 PHE A C 1
ATOM 681 O O . PHE A 1 91 ? 10.832 -2.132 -3.838 1.00 90.25 91 PHE A O 1
ATOM 688 N N . LEU A 1 92 ? 10.830 -4.090 -2.747 1.00 92.12 92 LEU A N 1
ATOM 689 C CA . LEU A 1 92 ? 11.817 -4.714 -3.634 1.00 92.12 92 LEU A CA 1
ATOM 690 C C . LEU A 1 92 ? 11.315 -4.785 -5.081 1.00 92.12 92 LEU A C 1
ATOM 692 O O . LEU A 1 92 ? 12.060 -4.490 -6.015 1.00 92.12 92 LEU A O 1
ATOM 696 N N . PHE A 1 93 ? 10.045 -5.134 -5.273 1.00 90.75 93 PHE A N 1
ATOM 697 C CA . PHE A 1 93 ? 9.446 -5.240 -6.596 1.00 90.75 93 PHE A CA 1
ATOM 698 C C . PHE A 1 93 ? 9.304 -3.879 -7.291 1.00 90.75 93 PHE A C 1
ATOM 700 O O . PHE A 1 93 ? 9.544 -3.785 -8.493 1.00 90.75 93 PHE A O 1
ATOM 707 N N . GLY A 1 94 ? 9.012 -2.811 -6.544 1.00 90.69 94 GLY A N 1
ATOM 708 C CA . GLY A 1 94 ? 8.999 -1.437 -7.046 1.00 90.69 94 GLY A CA 1
ATOM 709 C C . GLY A 1 94 ? 10.357 -1.007 -7.602 1.00 90.69 94 GLY A C 1
ATOM 710 O O . GLY A 1 94 ? 10.417 -0.465 -8.704 1.00 90.69 94 GLY A O 1
ATOM 711 N N . ILE A 1 95 ? 11.459 -1.331 -6.912 1.00 91.81 95 ILE A N 1
ATOM 712 C CA . ILE A 1 95 ? 12.818 -1.082 -7.427 1.00 91.81 95 ILE A CA 1
ATOM 713 C C . ILE A 1 95 ? 13.050 -1.860 -8.726 1.00 91.81 95 ILE A C 1
ATOM 715 O O . ILE A 1 95 ? 13.544 -1.289 -9.697 1.00 91.81 95 ILE A O 1
ATOM 719 N N . LEU A 1 96 ? 12.672 -3.141 -8.776 1.00 90.62 96 LEU A N 1
ATOM 720 C CA . LEU A 1 96 ? 12.855 -3.961 -9.976 1.00 90.62 96 LEU A CA 1
ATOM 721 C C . LEU A 1 96 ? 12.064 -3.413 -11.176 1.00 90.62 96 LEU A C 1
ATOM 723 O O . LEU A 1 96 ? 12.636 -3.253 -12.255 1.00 90.62 96 LEU A O 1
ATOM 727 N N . LEU A 1 97 ? 10.793 -3.045 -10.986 1.00 88.62 97 LEU A N 1
ATOM 728 C CA . LEU A 1 97 ? 9.972 -2.419 -12.029 1.00 88.62 97 LEU A CA 1
ATOM 729 C C . LEU A 1 97 ? 10.524 -1.062 -12.466 1.00 88.62 97 LEU A C 1
ATOM 731 O O . LEU A 1 97 ? 10.501 -0.733 -13.650 1.00 88.62 97 LEU A O 1
ATOM 735 N N . PHE A 1 98 ? 11.054 -0.277 -11.531 1.00 88.38 98 PHE A N 1
ATOM 736 C CA . PHE A 1 98 ? 11.694 0.990 -11.852 1.00 88.38 98 PHE A CA 1
ATOM 737 C C . PHE A 1 98 ? 12.954 0.782 -12.702 1.00 88.38 98 PHE A C 1
ATOM 739 O O . PHE A 1 98 ? 13.131 1.469 -13.708 1.00 88.38 98 PHE A O 1
ATOM 746 N N . THR A 1 99 ? 13.793 -0.203 -12.358 1.00 87.31 99 THR A N 1
ATOM 747 C CA . THR A 1 99 ? 14.980 -0.546 -13.157 1.00 87.31 99 THR A CA 1
ATOM 748 C C . THR A 1 99 ? 14.615 -1.054 -14.549 1.00 87.31 99 THR A C 1
ATOM 750 O O . THR A 1 99 ? 15.216 -0.613 -15.524 1.00 87.31 99 THR A O 1
ATOM 753 N N . GLU A 1 100 ? 13.601 -1.914 -14.678 1.00 84.38 100 GLU A N 1
ATOM 754 C CA . GLU A 1 100 ? 13.128 -2.397 -15.982 1.00 84.38 100 GLU A CA 1
ATOM 755 C C . GLU A 1 100 ? 12.533 -1.255 -16.815 1.00 84.38 100 GLU A C 1
ATOM 757 O O . GLU A 1 100 ? 12.881 -1.113 -17.987 1.00 84.38 100 GLU A O 1
ATOM 762 N N . GLY A 1 101 ? 11.780 -0.352 -16.177 1.00 84.25 101 GLY A N 1
ATOM 763 C CA . GLY A 1 101 ? 11.287 0.892 -16.764 1.00 84.25 101 GLY A CA 1
ATOM 764 C C . GLY A 1 101 ? 12.403 1.755 -17.359 1.00 84.25 101 GLY A C 1
ATOM 765 O O . GLY A 1 101 ? 12.246 2.321 -18.443 1.00 84.25 101 GLY A O 1
ATOM 766 N N . PHE A 1 102 ? 13.550 1.846 -16.678 1.00 80.38 102 PHE A N 1
ATOM 767 C CA . PHE A 1 102 ? 14.718 2.540 -17.222 1.00 80.38 102 PHE A CA 1
ATOM 768 C C . PHE A 1 102 ? 15.293 1.795 -18.418 1.00 80.38 102 PHE A C 1
ATOM 770 O O . PHE A 1 102 ? 15.512 2.408 -19.461 1.00 80.38 102 PHE A O 1
ATOM 777 N N . PHE A 1 103 ? 15.505 0.483 -18.291 1.00 77.00 103 PHE A N 1
ATOM 778 C CA . PHE A 1 103 ? 16.089 -0.334 -19.354 1.00 77.00 103 PHE A CA 1
ATOM 779 C C . PHE A 1 103 ? 15.212 -0.410 -20.614 1.00 77.00 103 PHE A C 1
ATOM 781 O O . PHE A 1 103 ? 15.756 -0.522 -21.713 1.00 77.00 103 PHE A O 1
ATOM 788 N N . THR A 1 104 ? 13.882 -0.300 -20.497 1.00 73.75 104 THR A N 1
ATOM 789 C CA . THR A 1 104 ? 12.975 -0.236 -21.656 1.00 73.75 104 THR A CA 1
ATOM 790 C C . THR A 1 104 ? 12.870 1.160 -22.282 1.00 73.75 104 THR A C 1
ATOM 792 O O . THR A 1 104 ? 12.331 1.290 -23.386 1.00 73.75 104 THR A O 1
ATOM 795 N N . SER A 1 105 ? 13.362 2.211 -21.618 1.00 74.44 105 SER A N 1
ATOM 796 C CA . SER A 1 105 ? 13.337 3.569 -22.161 1.00 74.44 105 SER A CA 1
ATOM 797 C C . SER A 1 105 ? 14.240 3.675 -23.395 1.00 74.44 105 SER A C 1
ATOM 799 O O . SER A 1 105 ? 15.387 3.218 -23.407 1.00 74.44 105 SER A O 1
ATOM 801 N N . A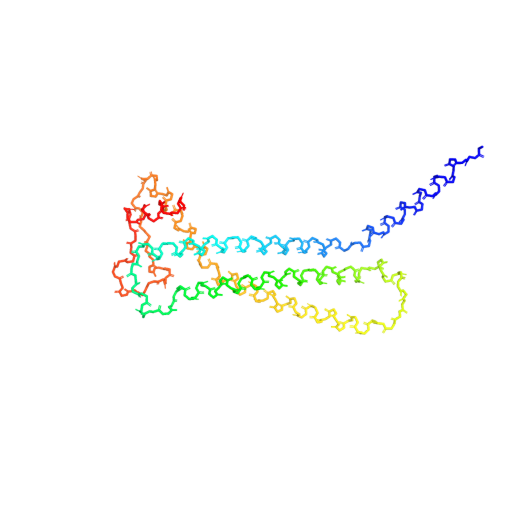LA A 1 106 ? 13.726 4.295 -24.462 1.00 59.12 106 ALA A N 1
ATOM 802 C CA . ALA A 1 106 ? 14.375 4.336 -25.776 1.00 59.12 106 ALA A CA 1
ATOM 803 C C . ALA A 1 106 ? 15.787 4.959 -25.753 1.00 59.12 106 ALA A C 1
ATOM 805 O O . ALA A 1 106 ? 16.624 4.594 -26.574 1.00 59.12 106 ALA A O 1
ATOM 806 N N . ALA A 1 107 ? 16.073 5.830 -24.780 1.00 57.28 107 ALA A N 1
ATOM 807 C CA . ALA A 1 107 ? 17.368 6.488 -24.616 1.00 57.28 107 ALA A CA 1
ATOM 808 C C . ALA A 1 107 ? 18.522 5.533 -24.243 1.00 57.28 107 ALA A C 1
ATOM 810 O O . ALA A 1 107 ? 19.678 5.838 -24.527 1.00 57.28 107 ALA A O 1
ATOM 811 N N . ILE A 1 108 ? 18.240 4.377 -23.626 1.00 56.47 108 ILE A N 1
ATOM 812 C CA . ILE A 1 108 ? 19.277 3.388 -23.268 1.00 56.47 108 ILE A CA 1
ATOM 813 C C . ILE A 1 108 ? 19.517 2.404 -24.419 1.00 56.47 108 ILE A C 1
ATOM 815 O O . ILE A 1 108 ? 20.654 1.993 -24.656 1.00 56.47 108 ILE A O 1
ATOM 819 N N . ARG A 1 109 ? 18.467 2.081 -25.189 1.00 57.72 109 ARG A N 1
ATOM 820 C CA . ARG A 1 109 ? 18.567 1.207 -26.370 1.00 57.72 109 ARG A CA 1
ATOM 821 C C . ARG A 1 109 ? 19.463 1.798 -27.464 1.00 57.72 109 ARG A C 1
ATOM 823 O O . ARG A 1 109 ? 20.145 1.041 -28.145 1.00 57.72 109 ARG A O 1
ATOM 830 N N . ASP A 1 110 ? 19.506 3.125 -27.573 1.00 56.88 110 ASP A N 1
ATOM 831 C CA . ASP A 1 110 ? 20.367 3.849 -28.519 1.00 56.88 110 ASP A CA 1
ATOM 832 C C . ASP A 1 110 ? 21.860 3.811 -28.117 1.00 56.88 110 ASP A C 1
ATOM 834 O O . ASP A 1 110 ? 22.740 3.813 -28.972 1.00 56.88 110 ASP A O 1
ATOM 838 N N . ASN A 1 111 ? 22.160 3.695 -26.814 1.00 56.84 111 ASN A N 1
ATOM 839 C CA . ASN A 1 111 ? 23.533 3.656 -26.288 1.00 56.84 111 ASN A CA 1
ATOM 840 C C . ASN A 1 111 ? 24.158 2.250 -26.245 1.00 56.84 111 ASN A C 1
ATOM 842 O O . ASN A 1 111 ? 25.382 2.140 -26.271 1.00 56.84 111 ASN A O 1
ATOM 846 N N . TYR A 1 112 ? 23.360 1.178 -26.146 1.00 58.19 112 TYR A N 1
ATOM 847 C CA . TYR A 1 112 ? 23.877 -0.190 -25.948 1.00 58.19 112 TYR A CA 1
ATOM 848 C C . TYR A 1 112 ? 23.908 -1.076 -27.200 1.00 58.19 112 TYR A C 1
ATOM 850 O O . TYR A 1 112 ? 24.377 -2.211 -27.128 1.00 58.19 112 TYR A O 1
ATOM 858 N N . GLY A 1 113 ? 23.499 -0.545 -28.355 1.00 51.12 113 GLY A N 1
ATOM 859 C CA . GLY A 1 113 ? 23.594 -1.242 -29.632 1.00 51.12 113 GLY A CA 1
ATOM 860 C C . GLY A 1 113 ? 22.585 -2.384 -29.778 1.00 51.12 113 GLY A C 1
ATOM 861 O O . GLY A 1 113 ? 22.290 -3.149 -28.859 1.00 51.12 113 GLY A O 1
ATOM 862 N N . ASP A 1 114 ? 22.039 -2.494 -30.981 1.00 60.72 114 ASP A N 1
ATOM 863 C CA . ASP A 1 114 ? 21.040 -3.485 -31.361 1.00 60.72 114 ASP A CA 1
ATOM 864 C C . ASP A 1 114 ? 21.678 -4.886 -31.409 1.00 60.72 114 ASP A C 1
ATOM 866 O O . ASP A 1 114 ? 22.203 -5.325 -32.431 1.00 60.72 114 ASP A O 1
ATOM 870 N N . PHE A 1 115 ? 21.738 -5.583 -30.271 1.00 49.03 115 PHE A N 1
ATOM 871 C CA . PHE A 1 115 ? 22.377 -6.897 -30.209 1.00 49.03 115 PHE A CA 1
ATOM 872 C C . PHE A 1 115 ? 21.495 -7.915 -29.497 1.00 49.03 115 PHE A C 1
ATOM 874 O O . PHE A 1 115 ? 21.472 -7.986 -28.273 1.00 49.03 115 PHE A O 1
ATOM 881 N N . LYS A 1 116 ? 20.779 -8.726 -30.294 1.00 44.22 116 LYS A N 1
ATOM 882 C CA . LYS A 1 116 ? 20.374 -10.135 -30.056 1.00 44.22 116 LYS A CA 1
ATOM 883 C C . LYS A 1 116 ? 19.604 -10.493 -28.762 1.00 44.22 116 LYS A C 1
ATOM 885 O O . LYS A 1 116 ? 19.159 -11.628 -28.615 1.00 44.22 116 LYS A O 1
ATOM 890 N N . THR A 1 117 ? 19.364 -9.541 -27.865 1.00 51.78 117 THR A N 1
ATOM 891 C CA . THR A 1 117 ? 18.795 -9.728 -26.516 1.00 51.78 117 THR A CA 1
ATOM 892 C C . THR A 1 117 ? 17.269 -9.555 -26.506 1.00 51.78 117 THR A C 1
ATOM 894 O O . THR A 1 117 ? 16.606 -9.857 -25.517 1.00 51.78 117 THR A O 1
ATOM 897 N N . ALA A 1 118 ? 16.679 -9.145 -27.636 1.00 58.00 118 ALA A N 1
ATOM 898 C CA . ALA A 1 118 ? 15.256 -8.829 -27.765 1.00 58.00 118 ALA A CA 1
ATOM 899 C C . ALA A 1 118 ? 14.308 -9.995 -27.419 1.00 58.00 118 ALA A C 1
ATOM 901 O O . ALA A 1 118 ? 13.202 -9.749 -26.945 1.00 58.00 118 ALA A O 1
ATOM 902 N N . ALA A 1 119 ? 14.713 -11.254 -27.626 1.00 58.31 119 ALA A N 1
ATOM 903 C CA . ALA A 1 119 ? 13.885 -12.413 -27.274 1.00 58.31 119 ALA A CA 1
ATOM 904 C C . ALA A 1 119 ? 13.891 -12.698 -25.760 1.00 58.31 119 ALA A C 1
ATOM 906 O O . ALA A 1 119 ? 12.831 -12.879 -25.168 1.00 58.31 119 ALA A O 1
ATOM 907 N N . CYS A 1 120 ? 15.068 -12.669 -25.121 1.00 67.69 120 CYS A N 1
ATOM 908 C CA . CYS A 1 120 ? 15.203 -12.875 -23.674 1.00 67.69 120 CYS A CA 1
ATOM 909 C C . CYS A 1 120 ? 14.579 -11.712 -22.884 1.00 67.69 120 CYS A C 1
ATOM 911 O O . CYS A 1 120 ? 13.823 -11.942 -21.943 1.00 67.69 120 CYS A O 1
ATOM 913 N N . GLY A 1 121 ? 14.789 -10.469 -23.335 1.00 72.94 121 GLY A N 1
ATOM 914 C CA . GLY A 1 121 ? 14.173 -9.283 -22.733 1.00 72.94 121 GLY A CA 1
ATOM 915 C C . GLY A 1 121 ? 12.643 -9.312 -22.782 1.00 72.94 121 GLY A C 1
ATOM 916 O O . GLY A 1 121 ? 11.992 -8.930 -21.816 1.00 72.94 121 GLY A O 1
ATOM 917 N N . ARG A 1 122 ? 12.052 -9.852 -23.857 1.00 76.19 122 ARG A N 1
ATOM 918 C CA . ARG A 1 122 ? 10.593 -9.996 -23.981 1.00 76.19 122 ARG A CA 1
ATOM 919 C C . ARG A 1 122 ? 10.028 -11.044 -23.018 1.00 76.19 122 ARG A C 1
ATOM 921 O O . ARG A 1 122 ? 8.966 -10.818 -22.451 1.00 76.19 122 ARG A O 1
ATOM 928 N N . CYS A 1 123 ? 10.745 -12.147 -22.791 1.00 81.12 123 CYS A N 1
ATOM 929 C CA . CYS A 1 123 ? 10.369 -13.143 -21.783 1.00 81.12 123 CYS A CA 1
ATOM 930 C C . CYS A 1 123 ? 10.498 -12.595 -20.355 1.00 81.12 123 CYS A C 1
ATOM 932 O O . CYS A 1 123 ? 9.619 -12.833 -19.533 1.00 81.12 123 CYS A O 1
ATOM 934 N N . ILE A 1 124 ? 11.560 -11.837 -20.067 1.00 83.94 124 ILE A N 1
ATOM 935 C CA . ILE A 1 124 ? 11.770 -11.212 -18.755 1.00 83.94 124 ILE A CA 1
ATOM 936 C C . ILE A 1 124 ? 10.683 -10.166 -18.481 1.00 83.94 124 ILE A C 1
ATOM 938 O O . ILE A 1 124 ? 10.046 -10.218 -17.434 1.00 83.94 124 ILE A O 1
ATOM 942 N N . SER A 1 125 ? 10.403 -9.277 -19.437 1.00 83.44 125 SER A N 1
ATOM 943 C CA . SER A 1 125 ? 9.340 -8.272 -19.300 1.00 83.44 125 SER A CA 1
ATOM 944 C C . SER A 1 125 ? 7.958 -8.934 -19.147 1.00 83.44 125 SER A C 1
ATOM 946 O O . SER A 1 125 ? 7.177 -8.560 -18.274 1.00 83.44 125 SER A O 1
ATOM 948 N N . ALA A 1 126 ? 7.684 -10.017 -19.890 1.00 86.69 126 ALA A N 1
ATOM 949 C CA . ALA A 1 126 ? 6.467 -10.814 -19.709 1.00 86.69 126 ALA A CA 1
ATOM 950 C C . ALA A 1 126 ? 6.373 -11.463 -18.314 1.00 86.69 126 ALA A C 1
ATOM 952 O O . ALA A 1 126 ? 5.292 -11.492 -17.725 1.00 86.69 126 ALA A O 1
ATOM 953 N N . PHE A 1 127 ? 7.487 -11.949 -17.761 1.00 88.56 127 PHE A N 1
ATOM 954 C CA . PHE A 1 127 ? 7.536 -12.491 -16.402 1.00 88.56 127 PHE A CA 1
ATOM 955 C C . PHE A 1 127 ? 7.260 -11.413 -15.344 1.00 88.56 127 PHE A C 1
ATOM 957 O O . PHE A 1 127 ? 6.463 -11.642 -14.434 1.00 88.56 127 PHE A O 1
ATOM 964 N N . PHE A 1 128 ? 7.846 -10.220 -15.489 1.00 87.88 128 PHE A N 1
ATOM 965 C CA . PHE A 1 128 ? 7.569 -9.083 -14.607 1.00 87.88 128 PHE A CA 1
ATOM 966 C C . PHE A 1 128 ? 6.103 -8.642 -14.671 1.00 87.88 128 PHE A C 1
ATOM 968 O O . PHE A 1 128 ? 5.491 -8.404 -13.629 1.00 87.88 128 PHE A O 1
ATOM 975 N N . LEU A 1 129 ? 5.505 -8.598 -15.864 1.00 88.88 129 LEU A N 1
ATOM 976 C CA . LEU A 1 129 ? 4.077 -8.309 -16.034 1.00 88.88 129 LEU A CA 1
ATOM 977 C C . LEU A 1 129 ? 3.192 -9.358 -15.352 1.00 88.88 129 LEU A C 1
ATOM 979 O O . LEU A 1 129 ? 2.265 -8.999 -14.625 1.00 88.88 129 LEU A O 1
ATOM 983 N N . PHE A 1 130 ? 3.498 -10.644 -15.538 1.00 90.50 130 PHE A N 1
ATOM 984 C CA . PHE A 1 130 ? 2.778 -11.729 -14.876 1.00 90.50 130 PHE A CA 1
ATOM 985 C C . PHE A 1 130 ? 2.856 -11.602 -13.349 1.00 90.50 130 PHE A C 1
ATOM 987 O O . PHE A 1 130 ? 1.827 -11.622 -12.675 1.00 90.50 130 PHE A O 1
ATOM 994 N N . LEU A 1 131 ? 4.058 -11.392 -12.802 1.00 89.56 131 LEU A N 1
ATOM 995 C CA . LEU A 1 131 ? 4.263 -11.242 -11.362 1.00 89.56 131 LEU A CA 1
ATOM 996 C C . LEU A 1 131 ? 3.534 -10.009 -10.800 1.00 89.56 131 LEU A C 1
ATOM 998 O O . LEU A 1 131 ? 2.901 -10.103 -9.751 1.00 89.56 131 LEU A O 1
ATOM 1002 N N . THR A 1 132 ? 3.546 -8.887 -11.529 1.00 90.00 132 THR A N 1
ATOM 1003 C CA . THR A 1 132 ? 2.823 -7.655 -11.156 1.00 90.00 132 THR A CA 1
ATOM 1004 C C . THR A 1 132 ? 1.322 -7.904 -11.049 1.00 90.00 132 THR A C 1
ATOM 1006 O O . THR A 1 132 ? 0.671 -7.420 -10.122 1.00 90.00 132 THR A O 1
ATOM 1009 N N . TYR A 1 133 ? 0.767 -8.681 -11.980 1.00 91.31 133 TYR A N 1
ATOM 1010 C CA . TYR A 1 133 ? -0.654 -9.005 -11.997 1.00 91.31 133 TYR A CA 1
ATOM 1011 C C . TYR A 1 133 ? -1.056 -9.860 -10.790 1.00 91.31 133 TYR A C 1
ATOM 1013 O O . TYR A 1 133 ? -2.002 -9.518 -10.082 1.00 91.31 133 TYR A O 1
ATOM 1021 N N . ILE A 1 134 ? -0.295 -10.921 -10.499 1.00 91.88 134 ILE A N 1
ATOM 1022 C CA . ILE A 1 134 ? -0.523 -11.768 -9.316 1.00 91.88 134 ILE A CA 1
ATOM 1023 C C . ILE A 1 134 ? -0.418 -10.948 -8.029 1.00 91.88 134 ILE A C 1
ATOM 1025 O O . ILE A 1 134 ? -1.272 -11.058 -7.150 1.00 91.88 134 ILE A O 1
ATOM 1029 N N . LEU A 1 135 ? 0.594 -10.087 -7.935 1.00 87.31 135 LEU A N 1
ATOM 1030 C CA . LEU A 1 135 ? 0.817 -9.244 -6.768 1.00 87.31 135 LEU A CA 1
ATOM 1031 C C . LEU A 1 135 ? -0.315 -8.217 -6.577 1.00 87.31 135 LEU A C 1
ATOM 1033 O O . LEU A 1 135 ? -0.758 -7.986 -5.455 1.00 87.31 135 LEU A O 1
ATOM 1037 N N . THR A 1 136 ? -0.844 -7.663 -7.670 1.00 87.19 136 THR A N 1
ATOM 1038 C CA . THR A 1 136 ? -2.002 -6.756 -7.643 1.00 87.19 136 THR A CA 1
ATOM 1039 C C . THR A 1 136 ? -3.270 -7.480 -7.192 1.00 87.19 136 THR A C 1
ATOM 1041 O O . THR A 1 136 ? -4.014 -6.948 -6.373 1.00 87.19 136 THR A O 1
ATOM 1044 N N . LEU A 1 137 ? -3.512 -8.706 -7.667 1.00 90.62 137 LEU A N 1
ATOM 1045 C CA . LEU A 1 137 ? -4.645 -9.516 -7.208 1.00 90.62 137 LEU A CA 1
ATOM 1046 C C . LEU A 1 137 ? -4.539 -9.856 -5.718 1.00 90.62 137 LEU A C 1
ATOM 1048 O O . LEU A 1 137 ? -5.526 -9.730 -4.994 1.00 90.62 137 LEU A O 1
ATOM 1052 N N . ALA A 1 138 ? -3.348 -10.238 -5.251 1.00 88.81 138 ALA A N 1
ATOM 1053 C CA . ALA A 1 138 ? -3.102 -10.492 -3.834 1.00 88.81 138 ALA A CA 1
ATOM 1054 C C . ALA A 1 138 ? -3.375 -9.236 -2.990 1.00 88.81 138 ALA A C 1
ATOM 1056 O O . ALA A 1 138 ? -4.063 -9.309 -1.973 1.00 88.81 138 ALA A O 1
ATOM 1057 N N . TRP A 1 139 ? -2.908 -8.074 -3.449 1.00 86.06 139 TRP A N 1
ATOM 1058 C CA . TRP A 1 139 ? -3.135 -6.796 -2.779 1.00 86.06 139 TRP A CA 1
ATOM 1059 C C . TRP A 1 139 ? -4.605 -6.386 -2.744 1.00 86.06 139 TRP A C 1
ATOM 1061 O O . TRP A 1 139 ? -5.094 -5.982 -1.694 1.00 86.06 139 TRP A O 1
ATOM 1071 N N . LEU A 1 140 ? -5.339 -6.545 -3.848 1.00 88.88 140 LEU A N 1
ATOM 1072 C CA . LEU A 1 140 ? -6.783 -6.294 -3.879 1.00 88.88 140 LEU A CA 1
ATOM 1073 C C . LEU A 1 140 ? -7.541 -7.205 -2.912 1.00 88.88 140 LEU A C 1
ATOM 1075 O O . LEU A 1 140 ? -8.446 -6.737 -2.225 1.00 88.88 140 LEU A O 1
ATOM 1079 N N . GLY A 1 141 ? -7.154 -8.480 -2.827 1.00 87.94 141 GLY A N 1
ATOM 1080 C CA . GLY A 1 141 ? -7.711 -9.406 -1.845 1.00 87.94 141 GLY A CA 1
ATOM 1081 C C . GLY A 1 141 ? -7.503 -8.900 -0.419 1.00 87.94 141 GLY A C 1
ATOM 1082 O O . GLY A 1 141 ? -8.460 -8.786 0.339 1.00 87.94 141 GLY A O 1
ATOM 1083 N N . ILE A 1 142 ? -6.271 -8.524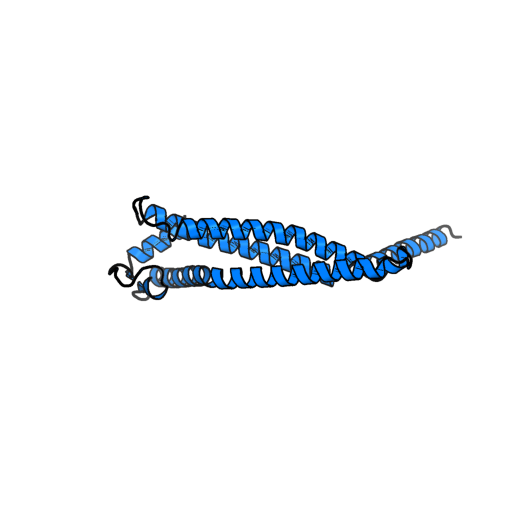 -0.071 1.00 83.56 142 ILE A N 1
ATOM 1084 C CA . ILE A 1 142 ? -5.934 -8.003 1.262 1.00 83.56 142 ILE A CA 1
ATOM 1085 C C . ILE A 1 142 ? -6.704 -6.715 1.563 1.00 83.56 142 ILE A C 1
ATOM 1087 O O . ILE A 1 142 ? -7.288 -6.606 2.639 1.00 83.56 142 ILE A O 1
ATOM 1091 N N . LEU A 1 143 ? -6.769 -5.775 0.615 1.00 84.69 143 LEU A N 1
ATOM 1092 C CA . LEU A 1 143 ? -7.556 -4.553 0.768 1.00 84.69 143 LEU A CA 1
ATOM 1093 C C . LEU A 1 143 ? -9.028 -4.873 1.042 1.00 84.69 143 LEU A C 1
ATOM 1095 O O . LEU A 1 143 ? -9.600 -4.323 1.979 1.00 84.69 143 LEU A O 1
ATOM 1099 N N . ALA A 1 144 ? -9.621 -5.808 0.298 1.00 85.62 144 ALA A N 1
ATOM 1100 C CA . ALA A 1 144 ? -11.005 -6.221 0.501 1.00 85.62 144 ALA A CA 1
ATOM 1101 C C . ALA A 1 144 ? -11.237 -6.845 1.889 1.00 85.62 144 ALA A C 1
ATOM 1103 O O . ALA A 1 144 ? -12.211 -6.501 2.554 1.00 85.62 144 ALA A O 1
ATOM 1104 N N . PHE A 1 145 ? -10.332 -7.708 2.361 1.00 80.50 145 PHE A N 1
ATOM 1105 C CA . PHE A 1 145 ? -10.435 -8.290 3.705 1.00 80.50 145 PHE A CA 1
ATOM 1106 C C . PHE A 1 145 ? -10.208 -7.251 4.814 1.00 80.50 145 PHE A C 1
ATOM 1108 O O . PHE A 1 145 ? -10.906 -7.268 5.824 1.00 80.50 145 PHE A O 1
ATOM 1115 N N . SER A 1 146 ? -9.280 -6.313 4.614 1.00 77.69 146 SER A N 1
ATOM 1116 C CA . SER A 1 146 ? -8.977 -5.235 5.566 1.00 77.69 146 SER A CA 1
ATOM 1117 C C . SER A 1 146 ? -10.020 -4.111 5.598 1.00 77.69 146 SER A C 1
ATOM 1119 O O . SER A 1 146 ? -10.089 -3.366 6.573 1.00 77.69 146 SER A O 1
ATOM 1121 N N . ALA A 1 147 ? -10.869 -3.995 4.572 1.00 81.94 147 ALA A N 1
ATOM 1122 C CA . ALA A 1 147 ? -11.932 -2.994 4.536 1.00 81.94 147 ALA A CA 1
ATOM 1123 C C . ALA A 1 147 ? -12.933 -3.181 5.686 1.00 81.94 147 ALA A C 1
ATOM 1125 O O . ALA A 1 147 ? -13.475 -2.200 6.189 1.00 81.94 147 ALA A O 1
ATOM 1126 N N . LEU A 1 148 ? -13.139 -4.427 6.133 1.00 74.56 148 LEU A N 1
ATOM 1127 C CA . LEU A 1 148 ? -14.010 -4.745 7.263 1.00 74.56 148 LEU A CA 1
ATOM 1128 C C . LEU A 1 148 ? -13.520 -4.096 8.571 1.00 74.56 148 LEU A C 1
ATOM 1130 O O . LEU A 1 148 ? -14.241 -3.244 9.080 1.00 74.56 148 LEU A O 1
ATOM 1134 N N . PRO A 1 149 ? -12.320 -4.395 9.111 1.00 69.62 149 PRO A N 1
ATOM 1135 C CA . PRO A 1 149 ? -11.854 -3.772 10.351 1.00 69.62 149 PRO A CA 1
ATOM 1136 C C . PRO A 1 149 ? -11.749 -2.243 10.268 1.00 69.62 149 PRO A C 1
ATOM 1138 O O . PRO A 1 149 ? -12.098 -1.573 11.234 1.00 69.62 149 PRO A O 1
ATOM 1141 N N . VAL A 1 150 ? -11.363 -1.676 9.118 1.00 75.94 150 VAL A N 1
ATOM 1142 C CA . VAL A 1 150 ? -11.320 -0.211 8.927 1.00 75.94 150 VAL A CA 1
ATOM 1143 C C . VAL A 1 150 ? -12.715 0.415 9.006 1.00 75.94 150 VAL A C 1
ATOM 1145 O O . VAL A 1 150 ? -12.900 1.467 9.615 1.00 75.94 150 VAL A O 1
ATOM 1148 N N . TYR A 1 151 ? -13.720 -0.230 8.413 1.00 78.81 151 TYR A N 1
ATOM 1149 C CA . TYR A 1 151 ? -15.100 0.235 8.510 1.00 78.81 151 TYR A CA 1
ATOM 1150 C C . TYR A 1 151 ? -15.613 0.195 9.956 1.00 78.81 151 TYR A C 1
ATOM 1152 O O . TYR A 1 151 ? -16.328 1.103 10.384 1.00 78.81 151 TYR A O 1
ATOM 1160 N N . LEU A 1 152 ? -15.217 -0.823 10.723 1.00 73.56 152 LEU A N 1
ATOM 1161 C CA . LEU A 1 152 ? -15.595 -0.968 12.127 1.00 73.56 152 LEU A CA 1
ATOM 1162 C C . LEU A 1 152 ? -14.998 0.131 12.999 1.00 73.56 152 LEU A C 1
ATOM 1164 O O . LEU A 1 152 ? -15.743 0.792 13.719 1.00 73.56 152 LEU A O 1
ATOM 1168 N N . THR A 1 153 ? -13.689 0.367 12.907 1.00 71.69 153 THR A N 1
ATOM 1169 C CA . THR A 1 153 ? -13.021 1.408 13.702 1.00 71.69 153 THR A CA 1
ATOM 1170 C C . THR A 1 153 ? -13.562 2.793 13.368 1.00 71.69 153 THR A C 1
ATOM 1172 O O . THR A 1 153 ? -13.848 3.575 14.271 1.00 71.69 153 THR A O 1
ATOM 1175 N N . TYR A 1 154 ? -13.806 3.077 12.087 1.00 77.00 154 TYR A N 1
ATOM 1176 C CA . TYR A 1 154 ? -14.407 4.340 11.666 1.00 77.00 154 TYR A CA 1
ATOM 1177 C C . TYR A 1 154 ? -15.836 4.518 12.200 1.00 77.00 154 TYR A C 1
ATOM 1179 O O . TYR A 1 154 ? -16.194 5.591 12.685 1.00 77.00 154 TYR A O 1
ATOM 1187 N N . SER A 1 155 ? -16.646 3.457 12.164 1.00 76.94 155 SER A N 1
ATOM 1188 C CA . SER A 1 155 ? -18.020 3.485 12.681 1.00 76.94 155 SER A CA 1
ATOM 1189 C C . SER A 1 155 ? -18.058 3.685 14.200 1.00 76.94 155 SER A C 1
ATOM 1191 O O . SER A 1 155 ? -18.874 4.461 14.696 1.00 76.94 155 SER A O 1
ATOM 1193 N N . VAL A 1 156 ? -17.153 3.033 14.939 1.00 73.12 156 VAL A N 1
ATOM 1194 C CA . VAL A 1 156 ? -17.006 3.220 16.392 1.00 73.12 156 VAL A CA 1
ATOM 1195 C C . VAL A 1 156 ? -16.545 4.642 16.712 1.00 73.12 156 VAL A C 1
ATOM 1197 O O . VAL A 1 156 ? -17.113 5.267 17.601 1.00 73.12 156 VAL A O 1
ATOM 1200 N N . GLN A 1 157 ? -15.599 5.198 15.950 1.00 74.31 157 GLN A N 1
ATOM 1201 C CA . GLN A 1 157 ? -15.112 6.565 16.153 1.00 74.31 157 GLN A CA 1
ATOM 1202 C C . GLN A 1 157 ? -16.219 7.616 15.996 1.00 74.31 157 GLN A C 1
ATOM 1204 O O . GLN A 1 157 ? -16.303 8.554 16.790 1.00 74.31 157 GLN A O 1
ATOM 1209 N N . ILE A 1 158 ? -17.080 7.469 14.983 1.00 77.31 158 ILE A N 1
ATOM 1210 C CA . ILE A 1 158 ? -18.228 8.366 14.792 1.00 77.31 158 ILE A CA 1
ATOM 1211 C C . ILE A 1 158 ? -19.179 8.264 15.988 1.00 77.31 158 ILE A C 1
ATOM 1213 O O . ILE A 1 158 ? -19.540 9.290 16.563 1.00 77.31 158 ILE A O 1
ATOM 1217 N N . ALA A 1 159 ? -19.518 7.042 16.411 1.00 75.19 159 ALA A N 1
ATOM 1218 C CA . ALA A 1 159 ? -20.379 6.819 17.571 1.00 75.19 159 ALA A CA 1
ATOM 1219 C C . ALA A 1 159 ? -19.780 7.399 18.867 1.00 75.19 159 ALA A C 1
ATOM 1221 O O . ALA A 1 159 ? -20.504 7.979 19.673 1.00 75.19 159 ALA A O 1
ATOM 1222 N N . CYS A 1 160 ? -18.459 7.304 19.046 1.00 74.31 160 CYS A N 1
ATOM 1223 C CA . CYS A 1 160 ? -17.735 7.910 20.162 1.00 74.31 160 CYS A CA 1
ATOM 1224 C C . CYS A 1 160 ? -17.860 9.436 20.184 1.00 74.31 160 CYS A C 1
ATOM 1226 O O . CYS A 1 160 ? -18.145 10.018 21.229 1.00 74.31 160 CYS A O 1
ATOM 1228 N N . ASN A 1 161 ? -17.681 10.093 19.036 1.00 75.25 161 ASN A N 1
ATOM 1229 C CA . ASN A 1 161 ? -17.778 11.548 18.943 1.00 75.25 161 ASN A CA 1
ATOM 1230 C C . ASN A 1 161 ? -19.203 12.049 19.247 1.00 75.25 161 ASN A C 1
ATOM 1232 O O . ASN A 1 161 ? -19.380 13.081 19.892 1.00 75.25 161 ASN A O 1
ATOM 1236 N N . GLU A 1 162 ? -20.225 11.302 18.828 1.00 76.00 162 GLU A N 1
ATOM 1237 C CA . GLU A 1 162 ? -21.626 11.615 19.134 1.00 76.00 162 GLU A CA 1
ATOM 1238 C C . GLU A 1 162 ? -21.967 11.391 20.617 1.00 76.00 162 GLU A C 1
ATOM 1240 O O . GLU A 1 162 ? -22.624 12.238 21.230 1.00 76.00 162 GLU A O 1
ATOM 1245 N N . ALA A 1 163 ? -21.466 10.305 21.219 1.00 70.25 163 ALA A N 1
ATOM 1246 C CA . ALA A 1 163 ? -21.623 10.026 22.647 1.00 70.25 163 ALA A CA 1
ATOM 1247 C C . ALA A 1 163 ? -20.924 11.082 23.525 1.00 70.25 163 ALA A C 1
ATOM 1249 O O . ALA A 1 163 ? -21.506 11.561 24.497 1.00 70.25 163 ALA A O 1
ATOM 1250 N N . ALA A 1 164 ? -19.715 11.519 23.152 1.00 69.31 164 ALA A N 1
ATOM 1251 C CA . ALA A 1 164 ? -18.975 12.567 23.862 1.00 69.31 164 ALA A CA 1
ATOM 1252 C C . ALA A 1 164 ? -19.685 13.935 23.824 1.00 69.31 164 ALA A C 1
ATOM 1254 O O . ALA A 1 164 ? -19.605 14.715 24.772 1.00 69.31 164 ALA A O 1
ATOM 1255 N N . MET A 1 165 ? -20.422 14.218 22.746 1.00 71.62 165 MET A N 1
ATOM 1256 C CA . MET A 1 165 ? -21.220 15.440 22.589 1.00 71.62 165 MET A CA 1
ATOM 1257 C C . MET A 1 165 ? -22.577 15.371 23.320 1.00 71.62 165 MET A C 1
ATOM 1259 O O . MET A 1 165 ? -23.340 16.336 23.258 1.00 71.62 165 MET A O 1
ATOM 1263 N N . ASN A 1 166 ? -22.893 14.249 23.988 1.00 66.06 166 ASN A N 1
ATOM 1264 C CA . ASN A 1 166 ? -24.101 13.993 24.788 1.00 66.06 166 ASN A CA 1
ATOM 1265 C C . ASN A 1 166 ? -25.420 14.392 24.089 1.00 66.06 166 ASN A C 1
ATOM 1267 O O . ASN A 1 166 ? -26.377 14.843 24.720 1.00 66.06 166 ASN A O 1
ATOM 1271 N N . THR A 1 167 ? -25.450 14.298 22.755 1.00 62.25 167 THR A N 1
ATOM 1272 C CA . THR A 1 167 ? -26.554 14.817 21.931 1.00 62.25 167 THR A CA 1
ATOM 1273 C C . THR A 1 167 ? -27.685 13.802 21.783 1.00 62.25 167 THR A C 1
ATOM 1275 O O . THR A 1 167 ? -28.841 14.207 21.678 1.00 62.25 167 THR A O 1
ATOM 1278 N N . THR A 1 168 ? -27.382 12.497 21.822 1.00 61.44 168 THR A N 1
ATOM 1279 C CA . THR A 1 168 ? -28.359 11.391 21.828 1.00 61.44 168 THR A CA 1
ATOM 1280 C C . THR A 1 168 ? -27.779 10.144 22.515 1.00 61.44 168 THR A C 1
ATOM 1282 O O . THR A 1 168 ? -26.563 9.980 22.568 1.00 61.44 168 THR A O 1
ATOM 1285 N N . GLN A 1 169 ? -28.634 9.246 23.027 1.00 64.19 169 GLN A N 1
ATOM 1286 C CA . GLN A 1 169 ? -28.201 7.938 23.540 1.00 64.19 169 GLN A CA 1
ATOM 1287 C C . GLN A 1 169 ? -27.803 7.035 22.357 1.00 64.19 169 GLN A C 1
ATOM 1289 O O . GLN A 1 169 ? -28.664 6.422 21.722 1.00 64.19 169 GLN A O 1
ATOM 1294 N N . VAL A 1 170 ? -26.504 6.960 22.053 1.00 68.12 170 VAL A N 1
ATOM 1295 C CA . VAL A 1 170 ? -25.955 6.134 20.964 1.00 68.12 170 VAL A CA 1
ATOM 1296 C C . VAL A 1 170 ? -25.526 4.769 21.509 1.00 68.12 170 VAL A C 1
ATOM 1298 O O . VAL A 1 170 ? -24.798 4.671 22.497 1.00 68.12 170 VAL A O 1
ATOM 1301 N N . CYS A 1 171 ? -25.986 3.698 20.860 1.00 70.00 171 CYS A N 1
ATOM 1302 C CA . CYS A 1 171 ? -25.623 2.320 21.185 1.00 70.00 171 CYS A CA 1
ATOM 1303 C C . CYS A 1 171 ? -25.063 1.622 19.945 1.00 70.00 171 CYS A C 1
ATOM 1305 O O . CYS A 1 171 ? -25.713 1.603 18.899 1.00 70.00 171 CYS A O 1
ATOM 1307 N N . VAL A 1 172 ? -23.895 0.995 20.073 1.00 69.38 172 VAL A N 1
ATOM 1308 C CA . VAL A 1 172 ? -23.278 0.192 19.011 1.00 69.38 172 VAL A CA 1
ATOM 1309 C C . VAL A 1 172 ? -23.493 -1.286 19.328 1.00 69.38 172 VAL A C 1
ATOM 1311 O O . VAL A 1 172 ? -23.073 -1.771 20.377 1.00 69.38 172 VAL A O 1
ATOM 1314 N N . ASP A 1 173 ? -24.157 -2.013 18.430 1.00 67.75 173 ASP A N 1
ATOM 1315 C CA . ASP A 1 173 ? -24.303 -3.469 18.529 1.00 67.75 173 ASP A CA 1
ATOM 1316 C C . ASP A 1 173 ? -23.206 -4.155 17.704 1.00 67.75 173 ASP A C 1
ATOM 1318 O O . ASP A 1 173 ? -23.148 -4.011 16.484 1.00 67.75 173 ASP A O 1
ATOM 1322 N N . LEU A 1 174 ? -22.327 -4.906 18.364 1.00 66.19 174 LEU A N 1
ATOM 1323 C CA . LEU A 1 174 ? -21.214 -5.632 17.742 1.00 66.19 174 LEU A CA 1
ATOM 1324 C C . LEU A 1 174 ? -21.669 -6.883 16.966 1.00 66.19 174 LEU A C 1
ATOM 1326 O O . LEU A 1 174 ? -20.906 -7.430 16.167 1.00 66.19 174 LEU A O 1
ATOM 1330 N N . ARG A 1 175 ? -22.916 -7.340 17.159 1.00 61.78 175 ARG A N 1
ATOM 1331 C CA . ARG A 1 175 ? -23.482 -8.502 16.448 1.00 61.78 175 ARG A CA 1
ATOM 1332 C C . ARG A 1 175 ? -23.765 -8.201 14.983 1.00 61.78 175 ARG A C 1
ATOM 1334 O O . ARG A 1 175 ? -23.603 -9.084 14.146 1.00 61.78 175 ARG A O 1
ATOM 1341 N N . GLN A 1 176 ? -24.108 -6.953 14.653 1.00 65.12 176 GLN A N 1
ATOM 1342 C CA . GLN A 1 176 ? -24.325 -6.532 13.261 1.00 65.12 176 GLN A CA 1
ATOM 1343 C C . GLN A 1 176 ? -23.050 -6.651 12.409 1.00 65.12 176 GLN A C 1
ATOM 1345 O O . GLN A 1 176 ? -23.115 -6.755 11.189 1.00 65.12 176 GLN A O 1
ATOM 1350 N N . PHE A 1 177 ? -21.897 -6.666 13.076 1.00 64.00 177 PHE A N 1
ATOM 1351 C CA . PHE A 1 177 ? -20.577 -6.734 12.470 1.00 64.00 177 PHE A CA 1
ATOM 1352 C C . PHE A 1 177 ? -19.998 -8.157 12.446 1.00 64.00 177 PHE A C 1
ATOM 1354 O O . PHE A 1 177 ? -18.890 -8.358 11.958 1.00 64.00 177 PHE A O 1
ATOM 1361 N N . GLY A 1 178 ? -20.735 -9.154 12.954 1.00 61.19 178 GLY A N 1
ATOM 1362 C CA . GLY A 1 178 ? -20.342 -10.568 12.915 1.00 61.19 178 GLY A CA 1
ATOM 1363 C C . GLY A 1 178 ? -19.198 -10.955 13.859 1.00 61.19 178 GLY A C 1
ATOM 1364 O O . GLY A 1 178 ? -18.704 -12.075 13.778 1.00 61.19 178 GLY A O 1
ATOM 1365 N N . ILE A 1 179 ? -18.788 -10.057 14.759 1.00 62.28 179 ILE A N 1
ATOM 1366 C CA . ILE A 1 179 ? -17.663 -10.259 15.689 1.00 62.28 179 ILE A CA 1
ATOM 1367 C C . ILE A 1 179 ? -18.048 -11.221 16.825 1.00 62.28 179 ILE A C 1
ATOM 1369 O O . ILE A 1 179 ? -17.205 -11.951 17.340 1.00 62.28 179 ILE A O 1
ATOM 1373 N N . ILE A 1 180 ? -19.329 -11.239 17.211 1.00 58.16 180 ILE A N 1
ATOM 1374 C CA . ILE A 1 180 ? -19.846 -12.033 18.330 1.00 58.16 180 ILE A CA 1
ATOM 1375 C C . ILE A 1 180 ? -21.004 -12.910 17.832 1.00 58.16 180 ILE A C 1
ATOM 1377 O O . ILE A 1 180 ? -21.913 -12.394 17.174 1.00 58.16 180 ILE A O 1
ATOM 1381 N N . PRO A 1 181 ? -21.029 -14.221 18.142 1.00 57.72 181 PRO A N 1
ATOM 1382 C CA . PRO A 1 181 ? -22.166 -15.071 17.814 1.00 57.72 181 PRO A CA 1
ATOM 1383 C C . PRO A 1 181 ? -23.450 -14.559 18.485 1.00 57.72 181 PRO A C 1
ATOM 1385 O O . PRO A 1 181 ? -23.439 -14.149 19.646 1.00 57.72 181 PRO A O 1
ATOM 1388 N N . TRP A 1 182 ? -24.579 -14.655 17.773 1.00 56.66 182 TRP A N 1
ATOM 1389 C CA . TRP A 1 182 ? -25.919 -14.180 18.179 1.00 56.66 182 TRP A CA 1
ATOM 1390 C C . TRP A 1 182 ? -26.417 -14.693 19.544 1.00 56.66 182 TRP A C 1
ATOM 1392 O O . TRP A 1 182 ? -27.421 -14.208 20.058 1.00 56.66 182 TRP A O 1
ATOM 1402 N N . ASN A 1 183 ? -25.716 -15.667 20.127 1.00 52.28 183 ASN A N 1
ATOM 1403 C CA . ASN A 1 183 ? -26.024 -16.311 21.398 1.00 52.28 183 ASN A CA 1
ATOM 1404 C C . ASN A 1 183 ? -25.566 -15.510 22.637 1.00 52.28 183 ASN A C 1
ATOM 1406 O O . ASN A 1 183 ? -25.904 -15.884 23.755 1.00 52.28 183 ASN A O 1
ATOM 1410 N N . PHE A 1 184 ? -24.803 -14.422 22.464 1.00 53.59 184 PHE A N 1
ATOM 1411 C CA . PHE A 1 184 ? -24.421 -13.523 23.558 1.00 53.59 184 PHE A CA 1
ATOM 1412 C C . PHE A 1 184 ? -25.350 -12.302 23.631 1.00 53.59 184 PHE A C 1
ATOM 1414 O O . PHE A 1 184 ? -25.495 -11.535 22.679 1.00 53.59 184 PHE A O 1
ATOM 1421 N N . THR A 1 185 ? -25.957 -12.094 24.800 1.00 53.81 185 THR A N 1
ATOM 1422 C CA . THR A 1 185 ? -26.881 -10.987 25.112 1.00 53.81 185 THR A CA 1
ATOM 1423 C C . THR A 1 185 ? -26.186 -9.642 25.354 1.00 53.81 185 THR A C 1
ATOM 1425 O O . THR A 1 185 ? -26.845 -8.607 25.337 1.00 53.81 185 THR A O 1
ATOM 1428 N N . SER A 1 186 ? -24.862 -9.633 25.524 1.00 54.81 186 SER A N 1
ATOM 1429 C CA . SER A 1 186 ? -24.060 -8.452 25.885 1.00 54.81 186 SER A CA 1
ATOM 1430 C C . SER A 1 186 ? -23.303 -7.837 24.695 1.00 54.81 186 SER A C 1
ATOM 1432 O O . SER A 1 186 ? -22.193 -7.346 24.871 1.00 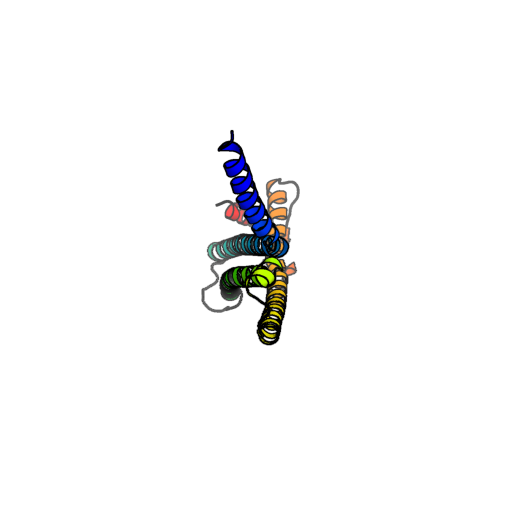54.81 186 SER A O 1
ATOM 1434 N N . GLY A 1 187 ? -23.854 -7.909 23.479 1.00 56.53 187 GLY A N 1
ATOM 1435 C CA . GLY A 1 187 ? -23.238 -7.339 22.267 1.00 56.53 187 GLY A CA 1
ATOM 1436 C C . GLY A 1 187 ? -23.473 -5.836 22.074 1.00 56.53 187 GLY A C 1
ATOM 1437 O O . GLY A 1 187 ? -22.888 -5.244 21.171 1.00 56.53 187 GLY A O 1
ATOM 1438 N N . ASN A 1 188 ? -24.318 -5.225 22.910 1.00 63.75 188 ASN A N 1
ATOM 1439 C CA . ASN A 1 188 ? -24.677 -3.813 22.823 1.00 63.75 188 ASN A CA 1
ATOM 1440 C C . ASN A 1 188 ? -23.787 -3.010 23.778 1.00 63.75 188 ASN A C 1
ATOM 1442 O O . ASN A 1 188 ? -23.875 -3.173 24.998 1.00 63.75 188 ASN A O 1
ATOM 1446 N N . LEU A 1 189 ? -22.950 -2.138 23.226 1.00 66.06 189 LEU A N 1
ATOM 1447 C CA . LEU A 1 189 ? -22.218 -1.120 23.971 1.00 66.06 189 LEU A CA 1
ATOM 1448 C C . LEU A 1 189 ? -23.048 0.164 23.945 1.00 66.06 189 LEU A C 1
ATOM 1450 O O . LEU A 1 189 ? -23.253 0.746 22.883 1.00 66.06 189 LEU A O 1
ATOM 1454 N N . CYS A 1 190 ? -23.550 0.580 25.103 1.00 65.88 190 CYS A N 1
ATOM 1455 C CA . CYS A 1 190 ? -24.280 1.832 25.272 1.00 65.88 190 CYS A CA 1
ATOM 1456 C C . CYS A 1 190 ? -23.571 2.700 26.312 1.00 65.88 190 CYS A C 1
ATOM 1458 O O . CYS A 1 190 ? -23.094 2.174 27.323 1.00 65.88 190 CYS A O 1
ATOM 1460 N N . ASP A 1 191 ? -23.578 4.009 26.063 1.00 64.62 191 ASP A N 1
ATOM 1461 C CA . ASP A 1 191 ? -23.315 5.068 27.043 1.00 64.62 191 ASP A CA 1
ATOM 1462 C C . ASP A 1 191 ? -21.997 4.865 27.823 1.00 64.62 191 ASP A C 1
ATOM 1464 O O . ASP A 1 191 ? -20.928 4.951 27.228 1.00 64.62 191 ASP A O 1
ATOM 1468 N N . GLU A 1 192 ? -22.038 4.511 29.108 1.00 61.47 192 GLU A N 1
ATOM 1469 C CA . GLU A 1 192 ? -20.868 4.376 29.992 1.00 61.47 192 GLU A CA 1
ATOM 1470 C C . GLU A 1 192 ? -19.806 3.369 29.499 1.00 61.47 192 GLU A C 1
ATOM 1472 O O . GLU A 1 192 ? -18.608 3.634 29.578 1.00 61.47 192 GLU A O 1
ATOM 1477 N N . LYS A 1 193 ? -20.224 2.230 28.922 1.00 62.66 193 LYS A N 1
ATOM 1478 C CA . LYS A 1 193 ? -19.288 1.235 28.354 1.00 62.66 193 LYS A CA 1
ATOM 1479 C C . LYS A 1 193 ? -18.713 1.659 27.006 1.00 62.66 193 LYS A C 1
ATOM 1481 O O . LYS A 1 193 ? -17.629 1.210 26.646 1.00 62.66 193 LYS A O 1
ATOM 1486 N N . LEU A 1 194 ? -19.460 2.467 26.253 1.00 66.06 194 LEU A N 1
ATOM 1487 C CA . LEU A 1 194 ? -18.994 3.029 24.990 1.00 66.06 194 LEU A CA 1
ATOM 1488 C C . LEU A 1 194 ? -17.985 4.145 25.279 1.00 66.06 194 LEU A C 1
ATOM 1490 O O . LEU A 1 194 ? -16.889 4.112 24.741 1.00 66.06 194 LEU A O 1
ATOM 1494 N N . LEU A 1 195 ? -18.311 5.057 26.199 1.00 64.19 195 LEU A N 1
ATOM 1495 C CA . LEU A 1 195 ? -17.460 6.172 26.614 1.00 64.19 195 LEU A CA 1
ATOM 1496 C C . LEU A 1 195 ? -16.109 5.693 27.157 1.00 64.19 195 LEU A C 1
ATOM 1498 O O . LEU A 1 195 ? -15.073 6.244 26.813 1.00 64.19 195 LEU A O 1
ATOM 1502 N N . ASP A 1 196 ? -16.108 4.636 27.962 1.00 64.94 196 ASP A N 1
ATOM 1503 C CA . ASP A 1 196 ? -14.886 4.047 28.504 1.00 64.94 196 ASP A CA 1
ATOM 1504 C C . ASP A 1 196 ? -14.016 3.362 27.416 1.00 64.94 196 ASP A C 1
ATOM 1506 O O . ASP A 1 196 ? -12.790 3.484 27.451 1.00 64.94 196 ASP A O 1
ATOM 1510 N N . MET A 1 197 ? -14.623 2.759 26.382 1.00 64.81 197 MET A N 1
ATOM 1511 C CA . MET A 1 197 ? -13.896 2.304 25.186 1.00 64.81 197 MET A CA 1
ATOM 1512 C C . MET A 1 197 ? -13.316 3.490 24.397 1.00 64.81 197 MET A C 1
ATOM 1514 O O . MET A 1 197 ? -12.161 3.432 23.978 1.00 64.81 197 MET A O 1
ATOM 1518 N N . CYS A 1 198 ? -14.070 4.584 24.251 1.00 68.69 198 CYS A N 1
ATOM 1519 C CA . CYS A 1 198 ? -13.610 5.796 23.568 1.00 68.69 198 CYS A CA 1
ATOM 1520 C C . CYS A 1 198 ? -12.424 6.452 24.295 1.00 68.69 198 CYS A C 1
ATOM 1522 O O . CYS A 1 198 ? -11.432 6.774 23.654 1.00 68.69 198 CYS A O 1
ATOM 1524 N N . LEU A 1 199 ? -12.487 6.583 25.627 1.00 62.12 199 LEU A N 1
ATOM 1525 C CA . LEU A 1 199 ? -11.420 7.166 26.457 1.00 62.12 199 LEU A CA 1
ATOM 1526 C C . LEU A 1 199 ? -10.134 6.324 26.442 1.00 62.12 199 LEU A C 1
ATOM 1528 O O . LEU A 1 199 ? -9.038 6.861 26.566 1.00 62.12 199 LEU A O 1
ATOM 1532 N N . SER A 1 200 ? -10.246 5.003 26.264 1.00 60.03 200 SER A N 1
ATOM 1533 C CA . SER A 1 200 ? -9.081 4.115 26.130 1.00 60.03 200 SER A CA 1
ATOM 1534 C C . SER A 1 200 ? -8.342 4.252 24.793 1.00 60.03 200 SER A C 1
ATOM 1536 O O . SER A 1 200 ? -7.211 3.795 24.677 1.00 60.03 200 SER A O 1
ATOM 1538 N N . GLN A 1 201 ? -8.961 4.889 23.794 1.00 53.66 201 GLN A N 1
ATOM 1539 C CA . GLN A 1 201 ? -8.365 5.141 22.480 1.00 53.66 201 GLN A CA 1
ATOM 1540 C C . GLN A 1 201 ? -7.519 6.430 22.452 1.00 53.66 201 GLN A C 1
ATOM 1542 O O . GLN A 1 201 ? -6.856 6.707 21.454 1.00 53.66 201 GLN A O 1
ATOM 1547 N N . GLU A 1 202 ? -7.566 7.225 23.527 1.00 41.75 202 GLU A N 1
ATOM 1548 C CA . GLU A 1 202 ? -6.915 8.537 23.651 1.00 41.75 202 GLU A CA 1
ATOM 1549 C C . GLU A 1 202 ? -5.571 8.487 24.410 1.00 41.75 202 GLU A C 1
ATOM 1551 O O . GLU A 1 202 ? -4.940 9.532 24.587 1.00 41.75 202 GLU A O 1
ATOM 1556 N N . VAL A 1 203 ? -5.135 7.301 24.864 1.00 34.38 203 VAL A N 1
ATOM 1557 C CA . VAL A 1 203 ? -3.909 7.086 25.663 1.00 34.38 203 VAL A CA 1
ATOM 1558 C C . VAL A 1 203 ? -2.892 6.231 24.922 1.00 34.38 203 VAL A C 1
ATOM 1560 O O . VAL A 1 203 ? -3.280 5.155 2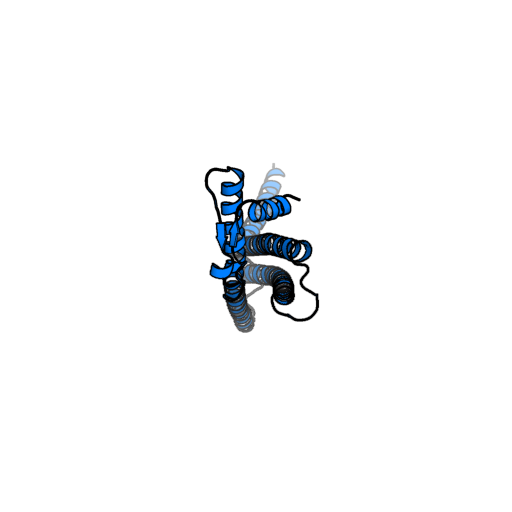4.420 1.00 34.38 203 VAL A O 1
#

Sequence (203 aa):
MDENTEKDGQKKGCAECCIRCLSGVPYASLLATLLLYAGVALFCGGGHEALSSSLAVLDTKFSFPYKSDITLFTVVDIFQYIIYGLAAAFFLFGILLFTEGFFTSAAIRDNYGDFKTAACGRCISAFFLFLTYILTLAWLGILAFSALPVYLTYSVQIACNEAAMNTTQVCVDLRQFGIIPWNFTSGNLCDEKLLDMCLSQEV

Secondary structure (DSSP, 8-state):
--HHHHHHHHHHHHHHHHHHHHHTS-HHHHHHHHHHHHHHHHHHHHHHHHHHHHHHHHHHH----SSS--SSHHHHHHHHHHHHHHHHHHHHHHHHHHHHHHHHSHHHHHHH---S-HHHHHHHHHHHHHHHHHHHHHHHHHHHHHHHHHHHHHHHHHHHHHHHTTSS--EEEGGGGTSS-TT-TT-EEETHHHHHHHHHT--

Nearest PDB structures (foldseek):
  8to0-assembly1_Aa  TM=4.012E-01  e=2.207E+00  Mus musculus
  8to0-assembly1_F  TM=3.931E-01  e=4.192E+00  Mus musculus
  8to0-assembly1_z4  TM=5.348E-01  e=9.860E+00  Mus musculus
  8to0-assembly1_E  TM=2.696E-01  e=6.429E+00  Mus musculus

Radius of gyration: 27.43 Å; Cα contacts (8 Å, |Δi|>4): 99; chains: 1; bounding box: 67×59×62 Å

Organism: Eptatretus burgeri (NCBI:txid7764)

pLDDT: mean 71.18, std 14.17, range [34.38, 93.12]

Solvent-accessible surface area (backbone atoms only — not comparable to full-atom values): 11623 Å² total; per-residue (Å²): 140,58,80,66,57,57,54,51,53,53,50,47,55,52,51,54,50,50,51,52,53,59,72,26,54,40,62,67,42,52,51,51,38,52,53,49,52,51,52,47,50,51,48,55,50,56,49,48,54,58,48,52,56,55,51,54,53,47,66,74,75,44,85,65,65,96,68,89,77,82,77,53,70,60,51,53,54,52,50,51,53,51,52,54,54,47,47,56,50,50,53,58,49,38,53,52,51,38,52,50,35,40,65,70,20,70,57,48,53,73,74,68,55,97,65,92,47,68,66,62,52,51,52,51,52,51,50,51,52,53,51,50,50,55,52,49,53,54,48,52,52,50,51,61,64,49,48,53,62,53,52,50,55,52,53,49,50,53,49,39,59,44,46,74,64,69,75,55,96,53,67,52,56,45,49,87,71,66,79,45,69,89,87,54,89,80,40,63,36,46,55,74,62,38,52,54,54,47,59,60,72,77,111

Foldseek 3Di:
DDPPVVVVVVVVVVVVVVVLVVLLQLVVLVVVLVVLLVVLVVCLVLLVLLLVLVVLCCVPPPVPPPPDDCPPNVVSVVLNVVSVVLSVVSNVLSVVSSVLSSVPRPSVDVVPDDDDCVVVNVVVVVVNVVVVVVSVVVVVVSCVVVVLSSVVVVVLQVLLVVLVVVPDWGKDFCVVSVPDPPPDPPRIQTRPNSNVSSVSSVD

InterPro domains:
  IPR001614 Myelin proteolipid protein PLP [PF01275] (16-202)
  IPR001614 Myelin proteolipid protein PLP [PR00214] (17-46)
  IPR001614 Myelin proteolipid protein PLP [PR00214] (71-99)
  IPR001614 Myelin proteolipid protein PLP [PR00214] (128-154)
  IPR001614 Myelin proteolipid protein PLP [PTHR11683] (13-202)
  IPR001614 Myelin proteolipid protein PLP [SM00002] (158-202)

Mean predicted aligne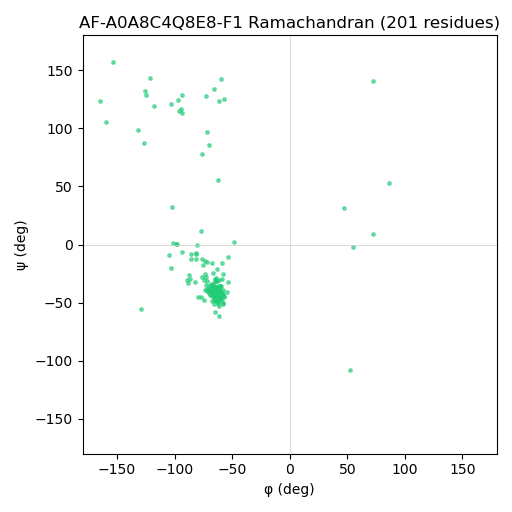d error: 13.78 Å